Protein AF-A0A3M4ULW2-F1 (afdb_monomer_lite)

Secondary structure (DSSP, 8-state):
--------TTTTSTT-S--------PPP-------S------------SS---HHHHHHHHHHHHHHHH--B-HHHHHHHHHHHT-TTS-TTTSSS-HHHHHHHHHHHHHH-SSSHHHHHHHHHIIIIIB-TTS-B--GGGS-HHHHHHHHHHHHHHTB--HHHHHHHHHHHHHHTT----EEEEEETTTTEEEEEEPP-SSSTT-EEEETTTT-EEEE--HHHHHHTT--GGGEEE-HHHHHHHHHHGGGG---

Foldseek 3Di:
DDDDDDDDDDPPPPVPDDPPDDDDDDDDDDDDDDPDDDDDDPPPPPDDPDPCDPLLVVQLVLLVVLLVLAQEELVLQVLLVVCVVCVVDALLQRLAHPVSSVSNNVVQCVVDVPPSNVVSVVLCCVQAQQFPVRGGDHCLRDALVRVVRSLVSCSVVSHDDQSSSQLSSQLCCCQVVVQNQKFWKQFQVQNHIWMWRPADPSQNQIWTAGSSRSPGIDRPDPSVCVSSVPDPVGIDTSVRSSVNSVPPSNVVDDD

Organism: NCBI:txid34065

pLDDT: mean 81.02, std 24.62, range [24.78, 98.31]

Radius of gyration: 19.99 Å; chains: 1; bounding box: 77×42×50 Å

Structure (mmCIF, N/CA/C/O backbone):
data_AF-A0A3M4ULW2-F1
#
_entry.id   AF-A0A3M4ULW2-F1
#
loop_
_atom_site.group_PDB
_atom_site.id
_atom_site.type_symbol
_atom_site.label_atom_id
_atom_site.label_alt_id
_atom_site.label_comp_id
_atom_site.label_asym_id
_atom_site.label_entity_id
_atom_site.label_seq_id
_atom_site.pdbx_PDB_ins_code
_atom_site.Cartn_x
_atom_site.Cartn_y
_atom_site.Cartn_z
_atom_site.occupancy
_atom_site.B_iso_or_equiv
_atom_site.auth_seq_id
_atom_site.auth_comp_id
_atom_site.auth_asym_id
_atom_site.auth_atom_id
_atom_site.pdbx_PDB_model_num
ATOM 1 N N . MET A 1 1 ? 53.383 10.916 21.153 1.00 32.88 1 MET A N 1
ATOM 2 C CA . MET A 1 1 ? 52.333 11.642 20.402 1.00 32.88 1 MET A CA 1
ATOM 3 C C . MET A 1 1 ? 51.585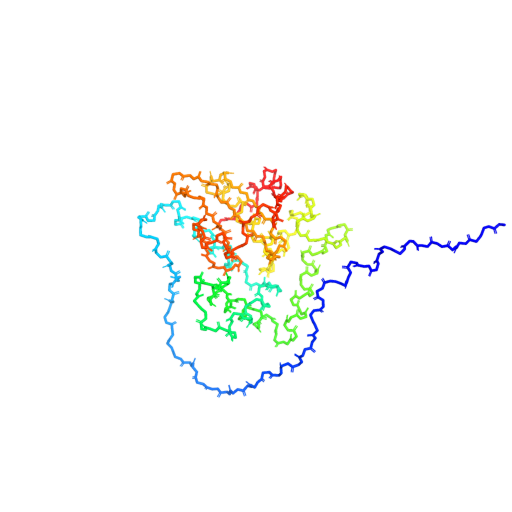 10.625 19.548 1.00 32.88 1 MET A C 1
ATOM 5 O O . MET A 1 1 ? 52.213 9.686 19.082 1.00 32.88 1 MET A O 1
ATOM 9 N N . CYS A 1 2 ? 50.257 10.723 19.514 1.00 27.41 2 CYS A N 1
ATOM 10 C CA . CYS A 1 2 ? 49.314 9.603 19.419 1.00 27.41 2 CYS A CA 1
ATOM 11 C C . CYS A 1 2 ? 49.282 8.797 18.106 1.00 27.41 2 CYS A C 1
ATOM 13 O O . CYS A 1 2 ? 49.289 9.353 17.013 1.00 27.41 2 CYS A O 1
ATOM 15 N N . ASN A 1 3 ? 49.126 7.478 18.288 1.00 24.78 3 ASN A N 1
ATOM 16 C CA . ASN A 1 3 ? 48.647 6.475 17.332 1.00 24.78 3 ASN A CA 1
ATOM 17 C C . ASN A 1 3 ? 47.124 6.600 17.130 1.00 24.78 3 ASN A C 1
ATOM 19 O O . ASN A 1 3 ? 46.396 6.732 18.112 1.00 24.78 3 ASN A O 1
ATOM 23 N N . CYS A 1 4 ? 46.638 6.437 15.895 1.00 28.92 4 CYS A N 1
ATOM 24 C CA . CYS A 1 4 ? 45.210 6.280 15.588 1.00 28.92 4 CYS A CA 1
ATOM 25 C C . CYS A 1 4 ? 44.935 4.890 15.000 1.00 28.92 4 CYS A C 1
ATOM 27 O O . CYS A 1 4 ? 44.883 4.694 13.789 1.00 28.92 4 CYS A O 1
ATOM 29 N N . SER A 1 5 ? 44.739 3.928 15.896 1.00 29.03 5 SER A N 1
ATOM 30 C CA . SER A 1 5 ? 44.187 2.599 15.636 1.00 29.03 5 SER A CA 1
ATOM 31 C C . SER A 1 5 ? 42.868 2.468 16.403 1.00 29.03 5 SER A C 1
ATOM 33 O O . SER A 1 5 ? 42.888 2.484 17.631 1.00 29.03 5 SER A O 1
ATOM 35 N N . GLY A 1 6 ? 41.737 2.330 15.699 1.00 26.95 6 GLY A N 1
ATOM 36 C CA . GLY A 1 6 ? 40.451 1.970 16.315 1.00 26.95 6 GLY A CA 1
ATOM 37 C C . GLY A 1 6 ? 39.221 2.650 15.706 1.00 26.95 6 GLY A C 1
ATOM 38 O O . GLY A 1 6 ? 38.691 3.591 16.283 1.00 26.95 6 GLY A O 1
ATOM 39 N N . MET A 1 7 ? 38.718 2.143 14.575 1.00 29.23 7 MET A N 1
ATOM 40 C CA . MET A 1 7 ? 37.321 2.365 14.167 1.00 29.23 7 MET A CA 1
ATOM 41 C C . MET A 1 7 ? 36.487 1.130 14.547 1.00 29.23 7 MET A C 1
ATOM 43 O O . MET A 1 7 ? 36.910 0.009 14.246 1.00 29.23 7 MET A O 1
ATOM 47 N N . PRO A 1 8 ? 35.317 1.288 15.192 1.00 28.06 8 PRO A N 1
ATOM 48 C CA . PRO A 1 8 ? 34.537 0.160 15.675 1.00 28.06 8 PRO A CA 1
ATOM 49 C C . PRO A 1 8 ? 33.850 -0.604 14.536 1.00 28.06 8 PRO A C 1
ATOM 51 O O . PRO A 1 8 ? 33.153 -0.064 13.674 1.00 28.06 8 PRO A O 1
ATOM 54 N N . ILE A 1 9 ? 34.041 -1.918 14.595 1.00 33.31 9 ILE A N 1
ATOM 55 C CA . ILE A 1 9 ? 33.463 -2.963 13.755 1.00 33.31 9 ILE A CA 1
ATOM 56 C C . ILE A 1 9 ? 31.963 -3.077 14.083 1.00 33.31 9 ILE A C 1
ATOM 58 O O . ILE A 1 9 ? 31.540 -3.983 14.786 1.00 33.31 9 ILE A O 1
ATOM 62 N N . CYS A 1 10 ? 31.141 -2.142 13.605 1.00 29.70 10 CYS A N 1
ATOM 63 C CA . CYS A 1 10 ? 29.674 -2.282 13.644 1.00 29.70 10 CYS A CA 1
ATOM 64 C C . CYS A 1 10 ? 28.959 -1.790 12.374 1.00 29.70 10 CYS A C 1
ATOM 66 O O . CYS A 1 10 ? 27.796 -2.111 12.163 1.00 29.70 10 CYS A O 1
ATOM 68 N N . ALA A 1 11 ? 29.659 -1.121 11.452 1.00 29.95 11 ALA A N 1
ATOM 69 C CA . ALA A 1 11 ? 29.071 -0.613 10.206 1.00 29.95 11 ALA A CA 1
ATOM 70 C C . ALA A 1 11 ? 29.105 -1.603 9.017 1.00 29.95 11 ALA A C 1
ATOM 72 O O . ALA A 1 11 ? 28.637 -1.276 7.932 1.00 29.95 11 ALA A O 1
ATOM 73 N N . LYS A 1 12 ? 29.637 -2.824 9.192 1.00 27.81 12 LYS A N 1
ATOM 74 C CA . LYS A 1 12 ? 29.725 -3.845 8.122 1.00 27.81 12 LYS A CA 1
ATOM 75 C C . LYS A 1 12 ? 28.711 -4.993 8.229 1.00 27.81 12 LYS A C 1
ATOM 77 O O . LYS A 1 12 ? 28.666 -5.829 7.335 1.00 27.81 12 LYS A O 1
ATOM 82 N N . LYS A 1 13 ? 27.878 -5.047 9.279 1.00 26.94 13 LYS A N 1
ATOM 83 C CA . LYS A 1 13 ? 26.940 -6.170 9.511 1.00 26.94 13 LYS A CA 1
ATOM 84 C C . LYS A 1 13 ? 25.486 -5.924 9.087 1.00 26.94 13 LYS A C 1
ATOM 86 O O . LYS A 1 13 ? 24.716 -6.875 9.068 1.00 26.94 13 LYS A O 1
ATOM 91 N N . ALA A 1 14 ? 25.114 -4.710 8.676 1.00 29.75 14 ALA A N 1
ATOM 92 C CA . ALA A 1 14 ? 23.746 -4.409 8.230 1.00 29.75 14 ALA A CA 1
ATOM 93 C C . ALA A 1 14 ? 23.479 -4.695 6.733 1.00 29.75 14 ALA A C 1
ATOM 95 O O . ALA A 1 14 ? 22.339 -4.616 6.296 1.00 29.75 14 ALA A O 1
ATOM 96 N N . MET A 1 15 ? 24.496 -5.072 5.946 1.00 31.39 15 MET A N 1
ATOM 97 C CA . MET A 1 15 ? 24.348 -5.395 4.512 1.00 31.39 15 MET A CA 1
ATOM 98 C C . MET A 1 15 ? 24.414 -6.899 4.191 1.00 31.39 15 MET A C 1
ATOM 100 O O . MET A 1 15 ? 24.548 -7.281 3.033 1.00 31.39 15 MET A O 1
ATOM 104 N N . ALA A 1 16 ? 24.316 -7.770 5.199 1.00 28.94 16 ALA A N 1
ATOM 105 C CA . ALA A 1 16 ? 24.437 -9.220 5.030 1.00 28.94 16 ALA A CA 1
ATOM 106 C C . ALA A 1 16 ? 23.309 -9.989 5.737 1.00 28.94 16 ALA A C 1
ATOM 108 O O . ALA A 1 16 ? 23.557 -10.915 6.503 1.00 28.94 16 ALA A O 1
ATOM 109 N N . SER A 1 17 ? 22.056 -9.613 5.483 1.00 32.91 17 SER A N 1
ATOM 110 C CA . SER A 1 17 ? 20.920 -10.497 5.755 1.00 32.91 17 SER A CA 1
ATOM 111 C C . SER A 1 17 ? 19.847 -10.297 4.690 1.00 32.91 17 SER A C 1
ATOM 113 O O . SER A 1 17 ? 19.094 -9.328 4.730 1.00 32.91 17 SER A O 1
ATOM 115 N N . SER A 1 18 ? 19.854 -11.225 3.724 1.00 32.72 18 SER A N 1
ATOM 116 C CA . SER A 1 18 ? 18.913 -11.467 2.608 1.00 32.72 18 SER A CA 1
ATOM 117 C C . SER A 1 18 ? 19.525 -11.469 1.197 1.00 32.72 18 SER A C 1
ATOM 119 O O . SER A 1 18 ? 18.820 -11.340 0.202 1.00 32.72 18 SER A O 1
ATOM 121 N N . THR A 1 19 ? 20.820 -11.756 1.058 1.00 29.23 19 THR A N 1
ATOM 122 C CA . THR A 1 19 ? 21.342 -12.361 -0.177 1.00 29.23 19 THR A CA 1
ATOM 123 C C . THR A 1 19 ? 20.901 -13.826 -0.239 1.00 29.23 19 THR A C 1
ATOM 125 O O . THR A 1 19 ? 21.609 -14.733 0.192 1.00 29.23 19 THR A O 1
ATOM 128 N N . PHE A 1 20 ? 19.695 -14.070 -0.761 1.00 32.19 20 PHE A N 1
ATOM 129 C CA . PHE A 1 20 ? 19.320 -15.399 -1.244 1.00 32.19 20 PHE A CA 1
ATOM 130 C C . PHE A 1 20 ? 20.303 -15.796 -2.354 1.00 32.19 20 PHE A C 1
ATOM 132 O O . PHE A 1 20 ? 20.496 -15.060 -3.322 1.00 32.19 20 PHE A O 1
ATOM 139 N N . ALA A 1 21 ? 20.965 -16.938 -2.171 1.00 28.30 21 ALA A N 1
ATOM 140 C CA . ALA A 1 21 ? 21.951 -17.464 -3.100 1.00 28.30 21 ALA A CA 1
ATOM 141 C C . ALA A 1 21 ? 21.334 -17.693 -4.491 1.00 28.30 21 ALA A C 1
ATOM 143 O O . ALA A 1 21 ? 20.266 -18.287 -4.644 1.00 28.30 21 ALA A O 1
ATOM 144 N N . TRP A 1 22 ? 22.036 -17.191 -5.501 1.00 29.02 22 TRP A N 1
ATOM 145 C CA . TRP A 1 22 ? 21.648 -17.185 -6.901 1.00 29.02 22 TRP A CA 1
ATOM 146 C C . TRP A 1 22 ? 21.811 -18.569 -7.531 1.00 29.02 22 TRP A C 1
ATOM 148 O O . TRP A 1 22 ? 22.932 -19.003 -7.775 1.00 29.02 22 TRP A O 1
ATOM 158 N N . ASN A 1 23 ? 20.703 -19.213 -7.898 1.00 28.12 23 ASN A N 1
ATOM 159 C CA . ASN A 1 23 ? 20.711 -20.239 -8.937 1.00 28.12 23 ASN A CA 1
ATOM 160 C C . ASN A 1 23 ? 20.093 -19.649 -10.208 1.00 28.12 23 ASN A C 1
ATOM 162 O O . ASN A 1 23 ? 18.930 -19.247 -10.223 1.00 28.12 23 ASN A O 1
ATOM 166 N N . ARG A 1 24 ? 20.899 -19.569 -11.276 1.00 31.91 24 ARG A N 1
ATOM 167 C CA . ARG A 1 24 ? 20.477 -19.186 -12.632 1.00 31.91 24 ARG A CA 1
ATOM 168 C C . ARG A 1 24 ? 19.353 -20.111 -13.099 1.00 31.91 24 ARG A C 1
ATOM 170 O O . ARG A 1 24 ? 19.620 -21.192 -13.614 1.00 31.91 24 ARG A O 1
ATOM 177 N N . ILE A 1 25 ? 18.111 -19.660 -13.001 1.00 32.03 25 ILE A N 1
ATOM 178 C CA . ILE A 1 25 ? 17.007 -20.238 -13.765 1.00 32.03 25 ILE A CA 1
ATOM 179 C C . ILE A 1 25 ? 16.848 -19.361 -15.006 1.00 32.03 25 ILE A C 1
ATOM 181 O O . ILE A 1 25 ? 16.345 -18.244 -14.929 1.00 32.03 25 ILE A O 1
ATOM 185 N N . ARG A 1 26 ? 17.339 -19.843 -16.154 1.00 28.36 26 ARG A N 1
ATOM 186 C CA . ARG A 1 26 ? 16.995 -19.255 -17.457 1.00 28.36 26 ARG A CA 1
ATOM 187 C C . ARG A 1 26 ? 15.544 -19.639 -17.773 1.00 28.36 26 ARG A C 1
ATOM 189 O O . ARG A 1 26 ? 15.266 -20.838 -17.813 1.00 28.36 26 ARG A O 1
ATOM 196 N N . PRO A 1 27 ? 14.627 -18.696 -18.038 1.00 34.09 27 PRO A N 1
ATOM 197 C CA . PRO A 1 27 ? 13.317 -19.048 -18.565 1.00 34.09 27 PRO A CA 1
ATOM 198 C C . PRO A 1 27 ? 13.474 -19.579 -19.995 1.00 34.09 27 PRO A C 1
ATOM 200 O O . PRO A 1 27 ? 14.086 -18.922 -20.840 1.00 34.09 27 PRO A O 1
ATOM 203 N N . ARG A 1 28 ? 12.921 -20.763 -20.281 1.00 29.00 28 ARG A N 1
ATOM 204 C CA . ARG A 1 28 ? 12.646 -21.183 -21.662 1.00 29.00 28 ARG A CA 1
ATOM 205 C C . ARG A 1 28 ? 11.523 -20.297 -22.194 1.00 29.00 28 ARG A C 1
ATOM 207 O O . ARG A 1 28 ? 10.416 -20.330 -21.668 1.00 29.00 28 ARG A O 1
ATOM 214 N N . VAL A 1 29 ? 11.820 -19.509 -23.220 1.00 33.12 29 VAL A N 1
ATOM 215 C CA . VAL A 1 29 ? 10.819 -18.758 -23.979 1.00 33.12 29 VAL A CA 1
ATOM 216 C C . VAL A 1 29 ? 10.265 -19.695 -25.048 1.00 33.12 29 VAL A C 1
ATOM 218 O O . VAL A 1 29 ? 11.010 -20.111 -25.932 1.00 33.12 29 VAL A O 1
ATOM 221 N N . HIS A 1 30 ? 8.978 -20.031 -24.970 1.00 28.89 30 HIS A N 1
ATOM 222 C CA . HIS A 1 30 ? 8.232 -20.522 -26.128 1.00 28.89 30 HIS A CA 1
ATOM 223 C C . HIS A 1 30 ? 7.368 -19.377 -26.669 1.00 28.89 30 HIS A C 1
ATOM 225 O O . HIS A 1 30 ? 6.669 -18.737 -25.880 1.00 28.89 30 HIS A O 1
ATOM 231 N N . PRO A 1 31 ? 7.429 -19.076 -27.977 1.00 34.12 31 PRO A N 1
ATOM 232 C CA . PRO A 1 31 ? 6.625 -18.024 -28.567 1.00 34.12 31 PRO A CA 1
ATOM 233 C C . PRO A 1 31 ? 5.249 -18.546 -28.999 1.00 34.12 31 PRO A C 1
ATOM 235 O O . PRO A 1 31 ? 5.110 -19.687 -29.434 1.00 34.12 31 PRO A O 1
ATOM 238 N N . SER A 1 32 ? 4.295 -17.614 -28.997 1.00 30.72 32 SER A N 1
ATOM 239 C CA . SER A 1 32 ? 3.034 -17.565 -29.754 1.00 30.72 32 SER A CA 1
ATOM 240 C C . SER A 1 32 ? 1.760 -18.219 -29.187 1.00 30.72 32 SER A C 1
ATOM 242 O O . SER A 1 32 ? 1.733 -19.362 -28.746 1.00 30.72 32 SER A O 1
ATOM 244 N N . SER A 1 33 ? 0.680 -17.433 -29.327 1.00 32.91 33 SER A N 1
ATOM 245 C CA . SER A 1 33 ? -0.756 -17.748 -29.232 1.00 32.91 33 SER A CA 1
ATOM 246 C C . SER A 1 33 ? -1.440 -17.748 -27.858 1.00 32.91 33 SER A C 1
ATOM 248 O O . SER A 1 33 ? -1.912 -18.774 -27.402 1.00 32.91 33 SER A O 1
ATOM 250 N N . VAL A 1 34 ? -1.632 -16.566 -27.256 1.00 35.47 34 VAL A N 1
ATOM 251 C CA . VAL A 1 34 ? -2.904 -16.262 -26.557 1.00 35.47 34 VAL A CA 1
ATOM 252 C C . VAL A 1 34 ? -3.222 -14.768 -26.723 1.00 35.47 34 VAL A C 1
ATOM 254 O O . VAL A 1 34 ? -3.185 -13.979 -25.783 1.00 35.47 34 VAL A O 1
ATOM 257 N N . LEU A 1 35 ? -3.473 -14.353 -27.964 1.00 35.72 35 LEU A N 1
ATOM 258 C CA . LEU A 1 35 ? -4.205 -13.123 -28.261 1.00 35.72 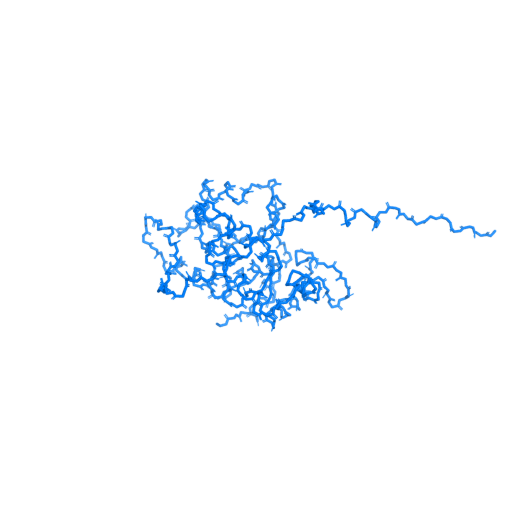35 LEU A CA 1
ATOM 259 C C . LEU A 1 35 ? -5.634 -13.554 -28.570 1.00 35.72 35 LEU A C 1
ATOM 261 O O . LEU A 1 35 ? -5.979 -13.693 -29.730 1.00 35.72 35 LEU A O 1
ATOM 265 N N . GLU A 1 36 ? -6.424 -13.846 -27.538 1.00 33.31 36 GLU A N 1
ATOM 266 C CA . GLU A 1 36 ? -7.882 -13.736 -27.609 1.00 33.31 36 GLU A CA 1
ATOM 267 C C . GLU A 1 36 ? -8.523 -13.980 -26.240 1.00 33.31 36 GLU A C 1
ATOM 269 O O . GLU A 1 36 ? -8.318 -15.000 -25.590 1.00 33.31 36 GLU A O 1
ATOM 274 N N . THR A 1 37 ? -9.380 -13.031 -25.866 1.00 35.59 37 THR A N 1
ATOM 275 C CA . THR A 1 37 ? -10.511 -13.228 -24.953 1.00 35.59 37 THR A CA 1
ATOM 276 C C . THR A 1 37 ? -10.206 -13.338 -23.459 1.00 35.59 37 THR A C 1
ATOM 278 O O . THR A 1 37 ? -10.384 -14.391 -22.871 1.00 35.59 37 THR A O 1
ATOM 281 N N . TYR A 1 38 ? -9.947 -12.210 -22.788 1.00 33.81 38 TYR A N 1
ATOM 282 C CA . TYR A 1 38 ? -10.432 -12.048 -21.409 1.00 33.81 38 TYR A CA 1
ATOM 283 C C . TYR A 1 38 ? -11.052 -10.664 -21.209 1.00 33.81 38 TYR A C 1
ATOM 285 O O . TYR A 1 38 ? -10.385 -9.650 -21.009 1.00 33.81 38 TYR A O 1
ATOM 293 N N . ARG A 1 39 ? -12.389 -10.652 -21.285 1.00 34.09 39 ARG A N 1
ATOM 294 C CA . ARG A 1 39 ? -13.258 -9.598 -20.756 1.00 34.09 39 ARG A CA 1
ATOM 295 C C . ARG A 1 39 ? -12.820 -9.244 -19.333 1.00 34.09 39 ARG A C 1
ATOM 297 O O . ARG A 1 39 ? -12.472 -10.142 -18.569 1.00 34.09 39 ARG A O 1
ATOM 304 N N . ARG A 1 40 ? -12.912 -7.946 -19.002 1.00 34.56 40 ARG A N 1
ATOM 305 C CA . ARG A 1 40 ? -12.886 -7.358 -17.648 1.00 34.56 40 ARG A CA 1
ATOM 306 C C . ARG A 1 40 ? -13.274 -8.390 -16.585 1.00 34.56 40 ARG A C 1
ATOM 308 O O . ARG A 1 40 ? -14.455 -8.602 -16.323 1.00 34.56 40 ARG A O 1
ATOM 315 N N . SER A 1 41 ? -12.278 -9.057 -16.015 1.00 33.78 41 SER A N 1
ATOM 316 C CA . SER A 1 41 ? -12.499 -9.977 -14.910 1.00 33.78 41 SER A CA 1
ATOM 317 C C . SER A 1 41 ? -12.611 -9.109 -13.672 1.00 33.78 41 SER A C 1
ATOM 319 O O . SER A 1 41 ? -11.623 -8.543 -13.199 1.00 33.78 41 SER A O 1
ATOM 321 N N . ALA A 1 42 ? -13.854 -8.923 -13.232 1.00 40.12 42 ALA A N 1
ATOM 322 C CA . ALA A 1 42 ? -14.158 -8.371 -11.930 1.00 40.12 42 ALA A CA 1
ATOM 323 C C . ALA A 1 42 ? -13.331 -9.118 -10.876 1.00 40.12 42 ALA A C 1
ATOM 325 O O . ALA A 1 42 ? -13.087 -10.320 -11.000 1.00 40.12 42 ALA A O 1
ATOM 326 N N . ILE A 1 43 ? -12.881 -8.362 -9.878 1.00 44.50 43 ILE A N 1
ATOM 327 C CA . ILE A 1 43 ? -12.239 -8.820 -8.647 1.00 44.50 43 ILE A CA 1
ATOM 328 C C . ILE A 1 43 ? -12.790 -10.197 -8.261 1.00 44.50 43 ILE A C 1
ATOM 330 O O . ILE A 1 43 ? -14.010 -10.381 -8.228 1.00 44.50 43 ILE A O 1
ATOM 334 N N . SER A 1 44 ? -11.907 -11.146 -7.936 1.00 39.88 44 SER A N 1
ATOM 335 C CA . SER A 1 44 ? -12.295 -12.340 -7.184 1.00 39.88 44 SER A CA 1
ATOM 336 C C . SER A 1 44 ? -12.803 -11.877 -5.820 1.00 39.88 44 SER A C 1
ATOM 338 O O . SER A 1 44 ? -12.059 -11.830 -4.842 1.00 39.88 44 SER A O 1
ATOM 340 N N . MET A 1 45 ? -14.069 -11.463 -5.771 1.00 42.31 45 MET A N 1
ATOM 341 C CA . MET A 1 45 ? -14.781 -11.166 -4.547 1.00 42.31 45 MET A CA 1
ATOM 342 C C . MET A 1 45 ? -14.886 -12.490 -3.804 1.00 42.31 45 MET A C 1
ATOM 344 O O . MET A 1 45 ? -15.723 -13.329 -4.140 1.00 42.31 45 MET A O 1
ATOM 348 N N . ASN A 1 46 ? -14.043 -12.686 -2.792 1.00 41.88 46 ASN A N 1
ATOM 349 C CA . ASN A 1 46 ? -14.375 -13.617 -1.724 1.00 41.88 46 ASN A CA 1
ATOM 350 C C . ASN A 1 46 ? -15.632 -13.054 -1.058 1.00 41.88 46 ASN A C 1
ATOM 352 O O . ASN A 1 46 ? -15.566 -12.207 -0.171 1.00 41.88 46 ASN A O 1
ATOM 356 N N . ARG A 1 47 ? -16.789 -13.443 -1.600 1.00 40.03 47 ARG A N 1
ATOM 357 C CA . ARG A 1 47 ? -18.110 -13.006 -1.171 1.00 40.03 47 ARG A CA 1
ATOM 358 C C . ARG A 1 47 ? -18.324 -13.577 0.226 1.00 40.03 47 ARG A C 1
ATOM 360 O O . ARG A 1 47 ? -18.672 -14.744 0.379 1.00 40.03 47 ARG A O 1
ATOM 367 N N . VAL A 1 48 ? -18.078 -12.758 1.242 1.00 47.44 48 VAL A N 1
ATOM 368 C CA . VAL A 1 48 ? -18.593 -13.018 2.584 1.00 47.44 48 VAL A CA 1
ATOM 369 C C . VAL A 1 48 ? -20.113 -12.932 2.464 1.00 47.44 48 VAL A C 1
ATOM 371 O O . VAL A 1 48 ? -20.656 -11.954 1.951 1.00 47.44 48 VAL A O 1
ATOM 374 N N . SER A 1 49 ? -20.804 -14.005 2.831 1.00 38.56 49 SER A N 1
ATOM 375 C CA . SER A 1 49 ? -22.262 -14.076 2.844 1.00 38.56 49 SER A CA 1
ATOM 376 C C . SER A 1 49 ? -22.809 -13.138 3.924 1.00 38.56 49 SER A C 1
ATOM 378 O O . SER A 1 49 ? -22.961 -13.525 5.078 1.00 38.56 49 SER A O 1
ATOM 380 N N . GLY A 1 50 ? -23.056 -11.891 3.537 1.00 42.94 50 GLY A N 1
ATOM 381 C CA . GLY A 1 50 ? -23.637 -10.828 4.350 1.00 42.94 50 GLY A CA 1
ATOM 382 C C . GLY A 1 50 ? -23.561 -9.525 3.558 1.00 42.94 50 GLY A C 1
ATOM 383 O O . GLY A 1 50 ? -22.514 -9.222 2.999 1.00 42.94 50 GLY A O 1
ATOM 384 N N . SER A 1 51 ? -24.683 -8.813 3.428 1.00 42.69 51 SER A N 1
ATOM 385 C CA . SER A 1 51 ? -24.826 -7.534 2.710 1.00 42.69 51 SER A CA 1
ATOM 386 C C . SER A 1 51 ? -23.561 -6.663 2.792 1.00 42.69 51 SER A C 1
ATOM 388 O O . SER A 1 51 ? -23.230 -6.189 3.877 1.00 42.69 51 SER A O 1
ATOM 390 N N . SER A 1 52 ? -22.856 -6.434 1.674 1.00 60.66 52 SER A N 1
ATOM 391 C CA . SER A 1 52 ? -21.677 -5.558 1.668 1.00 60.66 52 SER A CA 1
ATOM 392 C C . SER A 1 52 ? -22.114 -4.145 2.051 1.00 60.66 52 SER A C 1
ATOM 394 O O . SER A 1 52 ? -22.847 -3.503 1.296 1.00 60.66 52 SER A O 1
ATOM 396 N N . SER A 1 53 ? -21.711 -3.674 3.231 1.00 79.81 53 SER A N 1
ATOM 397 C CA . SER A 1 53 ? -22.048 -2.328 3.691 1.00 79.81 53 SER A CA 1
ATOM 398 C C . SER A 1 53 ? -21.457 -1.271 2.751 1.00 79.81 53 SER A C 1
ATOM 400 O O . SER A 1 53 ? -20.459 -1.513 2.064 1.00 79.81 53 SER A O 1
ATOM 402 N N . ALA A 1 54 ? -22.054 -0.076 2.729 1.00 87.94 54 ALA A N 1
ATOM 403 C CA . ALA A 1 54 ? -21.515 1.058 1.976 1.00 87.94 54 ALA A CA 1
ATOM 404 C C . ALA A 1 54 ? -20.047 1.338 2.357 1.00 87.94 54 ALA A C 1
ATOM 406 O O . ALA A 1 54 ? -19.219 1.591 1.483 1.00 87.94 54 ALA A O 1
ATOM 407 N N . THR A 1 55 ? -19.712 1.184 3.641 1.00 90.50 55 THR A N 1
ATOM 408 C CA . THR A 1 55 ? -18.353 1.286 4.187 1.00 90.50 55 THR A CA 1
ATOM 409 C C . THR A 1 55 ? -17.408 0.254 3.569 1.00 90.50 55 THR A C 1
ATOM 411 O O . THR A 1 55 ? -16.344 0.619 3.071 1.00 90.50 55 THR A O 1
ATOM 414 N N . TRP A 1 56 ? -17.799 -1.025 3.509 1.00 92.06 56 TRP A N 1
ATOM 415 C CA . TRP A 1 56 ? -16.986 -2.078 2.884 1.00 92.06 56 TRP A CA 1
ATOM 416 C C . TRP A 1 56 ? -16.669 -1.759 1.418 1.00 92.06 56 TRP A C 1
ATOM 418 O O . TRP A 1 56 ? -15.524 -1.895 0.972 1.00 92.06 56 TRP A O 1
ATOM 428 N N . GLN A 1 57 ? -17.675 -1.313 0.661 1.00 93.31 57 GLN A N 1
ATOM 429 C CA . GLN A 1 57 ? -17.495 -0.944 -0.741 1.00 93.31 57 GLN A CA 1
ATOM 430 C C . GLN A 1 57 ? -16.590 0.285 -0.888 1.00 93.31 57 GLN A C 1
ATOM 432 O O . GLN A 1 57 ? -15.700 0.284 -1.737 1.00 93.31 57 GLN A O 1
ATOM 437 N N . ALA A 1 58 ? -16.774 1.308 -0.051 1.00 94.81 58 ALA A N 1
ATOM 438 C CA . ALA A 1 58 ? -15.962 2.521 -0.077 1.00 94.81 58 ALA A CA 1
ATOM 439 C C . ALA A 1 58 ? -14.478 2.227 0.189 1.00 94.81 58 ALA A C 1
ATOM 441 O O . ALA A 1 58 ? -13.615 2.724 -0.534 1.00 94.81 58 ALA A O 1
ATOM 442 N N . VAL A 1 59 ? -14.175 1.364 1.166 1.00 95.75 59 VAL A N 1
ATOM 443 C CA . VAL A 1 59 ? -12.789 0.977 1.463 1.00 95.75 59 VAL A CA 1
ATOM 444 C C . VAL A 1 59 ? -12.188 0.133 0.332 1.00 95.75 59 VAL A C 1
ATOM 446 O O . VAL A 1 59 ? -11.033 0.344 -0.030 1.00 95.75 59 VAL A O 1
ATOM 449 N N . ASN A 1 60 ? -12.946 -0.777 -0.292 1.00 95.00 60 ASN A N 1
ATOM 450 C CA . ASN A 1 60 ? -12.436 -1.514 -1.457 1.00 95.00 60 ASN A CA 1
ATOM 451 C C . ASN A 1 60 ? -12.165 -0.593 -2.651 1.00 95.00 60 ASN A C 1
ATOM 453 O O . ASN A 1 60 ? -11.108 -0.707 -3.266 1.00 95.00 60 ASN A O 1
ATOM 457 N N . ASN A 1 61 ? -13.060 0.357 -2.936 1.00 95.50 61 ASN A N 1
ATOM 458 C CA . ASN A 1 61 ? -12.841 1.355 -3.984 1.00 95.50 61 ASN A CA 1
ATOM 459 C C . ASN A 1 61 ? -11.574 2.180 -3.705 1.00 95.50 61 ASN A C 1
ATOM 461 O O . ASN A 1 61 ? -10.793 2.440 -4.617 1.00 95.50 61 ASN A O 1
ATOM 465 N N . LEU A 1 62 ? -11.343 2.558 -2.443 1.00 96.00 62 LEU A N 1
ATOM 466 C CA . LEU A 1 62 ? -10.115 3.232 -2.027 1.00 96.00 62 LEU A CA 1
ATOM 467 C C . LEU A 1 62 ? -8.874 2.365 -2.288 1.00 96.00 62 LEU A C 1
ATOM 469 O O . LEU A 1 62 ? -7.886 2.855 -2.836 1.00 96.00 62 LEU A O 1
ATOM 473 N N . VAL A 1 63 ? -8.918 1.082 -1.921 1.00 95.81 63 VAL A N 1
ATOM 474 C CA . VAL A 1 63 ? -7.816 0.151 -2.195 1.00 95.81 63 VAL A CA 1
ATOM 475 C C . VAL A 1 63 ? -7.501 0.111 -3.687 1.00 95.81 63 VAL A C 1
ATOM 477 O O . VAL A 1 63 ? -6.334 0.237 -4.055 1.00 95.81 63 VAL A O 1
ATOM 480 N N . GLU A 1 64 ? -8.517 0.000 -4.542 1.00 95.00 64 GLU A N 1
ATOM 481 C CA . GLU A 1 64 ? -8.316 -0.003 -5.991 1.00 95.00 64 GLU A CA 1
ATOM 482 C C . GLU A 1 64 ? -7.703 1.304 -6.498 1.00 95.00 64 GLU A C 1
ATOM 484 O O . GLU A 1 64 ? -6.722 1.252 -7.236 1.00 95.00 64 GLU A O 1
ATOM 489 N N . GLN A 1 65 ? -8.183 2.462 -6.032 1.00 95.00 65 GLN A N 1
ATOM 490 C CA . GLN A 1 65 ? -7.617 3.768 -6.397 1.00 95.00 65 GLN A CA 1
ATOM 491 C C . GLN A 1 65 ? -6.123 3.868 -6.051 1.00 95.00 65 GLN A C 1
ATOM 493 O O . GLN A 1 65 ? -5.317 4.310 -6.874 1.00 95.00 65 GLN A O 1
ATOM 498 N N . VAL A 1 66 ? -5.724 3.430 -4.852 1.00 95.50 66 VAL A N 1
ATOM 499 C CA . VAL A 1 66 ? -4.309 3.422 -4.440 1.00 95.50 66 VAL A CA 1
ATOM 500 C C . VAL A 1 66 ? -3.501 2.426 -5.281 1.00 95.50 66 VAL A C 1
ATOM 502 O O . VAL A 1 66 ? -2.396 2.747 -5.733 1.00 95.50 66 VAL A O 1
ATOM 505 N N . SER A 1 67 ? -4.051 1.236 -5.545 1.00 94.44 67 SER A N 1
ATOM 506 C CA . SER A 1 67 ? -3.411 0.228 -6.395 1.00 94.44 67 SER A CA 1
ATOM 507 C C . SER A 1 67 ? -3.207 0.717 -7.835 1.00 94.44 67 SER A C 1
ATOM 509 O O . SER A 1 67 ? -2.170 0.425 -8.428 1.00 94.44 67 SER A O 1
ATOM 511 N N . GLU A 1 68 ? -4.158 1.450 -8.409 1.00 94.12 68 GLU A N 1
ATOM 512 C CA . GLU A 1 68 ? -4.083 1.979 -9.778 1.00 94.12 68 GLU A CA 1
ATOM 513 C C . GLU A 1 68 ? -3.093 3.134 -9.912 1.00 94.12 68 GLU A C 1
ATOM 515 O O . GLU A 1 68 ? -2.376 3.215 -10.909 1.00 94.12 68 GLU A O 1
ATOM 520 N N . ARG A 1 69 ? -2.991 3.988 -8.888 1.00 93.19 69 ARG A N 1
ATOM 521 C CA . ARG A 1 69 ? -2.012 5.084 -8.852 1.00 93.19 69 ARG A CA 1
ATOM 522 C C . ARG A 1 69 ? -0.582 4.587 -8.699 1.00 93.19 69 ARG A C 1
ATOM 524 O O . ARG A 1 69 ? 0.338 5.226 -9.201 1.00 93.19 69 ARG A O 1
ATOM 531 N N . THR A 1 70 ? -0.390 3.444 -8.036 1.00 93.12 70 THR A N 1
ATOM 532 C CA . THR A 1 70 ? 0.935 2.841 -7.903 1.00 93.12 70 THR A CA 1
ATOM 533 C C . THR A 1 70 ? 1.030 1.461 -8.533 1.00 93.12 70 THR A C 1
ATOM 535 O O . THR A 1 70 ? 0.656 0.447 -7.931 1.00 93.12 70 THR A O 1
ATOM 538 N N . THR A 1 71 ? 1.661 1.415 -9.704 1.00 95.56 71 THR A N 1
ATOM 539 C CA . THR A 1 71 ? 1.856 0.174 -10.464 1.00 95.56 71 THR A CA 1
ATOM 540 C C . THR A 1 71 ? 3.313 -0.267 -10.576 1.00 95.56 71 THR A C 1
ATOM 542 O O . THR A 1 71 ? 3.573 -1.361 -11.071 1.00 95.56 71 THR A O 1
ATOM 545 N N . LEU A 1 72 ? 4.267 0.525 -10.076 1.00 96.69 72 LEU A N 1
ATOM 546 C CA . LEU A 1 72 ? 5.675 0.143 -9.985 1.00 96.69 72 LEU A CA 1
ATOM 547 C C . LEU A 1 72 ? 6.064 -0.139 -8.531 1.00 96.69 72 LEU A C 1
ATOM 549 O O . LEU A 1 72 ? 5.728 0.606 -7.613 1.00 96.69 72 LEU A O 1
ATOM 553 N N . SER A 1 73 ? 6.776 -1.243 -8.313 1.00 96.38 73 SER A N 1
ATOM 554 C CA . SER A 1 73 ? 7.277 -1.640 -6.996 1.00 96.38 73 SER A CA 1
ATOM 555 C C . SER A 1 73 ? 8.357 -2.703 -7.156 1.00 96.38 73 SER A C 1
ATOM 557 O O . SER A 1 73 ? 8.124 -3.697 -7.843 1.00 96.38 73 SER A O 1
ATOM 559 N N . THR A 1 74 ? 9.516 -2.552 -6.512 1.00 95.19 74 THR A N 1
ATOM 560 C CA . THR A 1 74 ? 10.585 -3.568 -6.584 1.00 95.19 74 THR A CA 1
ATOM 561 C C . THR A 1 74 ? 10.135 -4.871 -5.938 1.00 95.19 74 THR A C 1
ATOM 563 O O . THR A 1 74 ? 10.148 -5.927 -6.572 1.00 95.19 74 THR A O 1
ATOM 566 N N . THR A 1 75 ? 9.676 -4.794 -4.686 1.00 92.50 75 THR A N 1
ATOM 567 C CA . THR A 1 75 ? 9.203 -5.963 -3.937 1.00 92.50 75 THR A CA 1
ATOM 568 C C . THR A 1 75 ? 7.891 -6.493 -4.508 1.00 92.50 75 THR A C 1
ATOM 570 O O . THR A 1 75 ? 7.683 -7.709 -4.533 1.00 92.50 75 THR A O 1
ATOM 573 N N . GLY A 1 76 ? 7.025 -5.605 -5.016 1.00 95.31 76 GLY A N 1
ATOM 574 C CA . GLY A 1 76 ? 5.790 -5.991 -5.697 1.00 95.31 76 GLY A CA 1
ATOM 575 C C . GLY A 1 76 ? 6.077 -6.815 -6.949 1.00 95.31 76 GLY A C 1
ATOM 576 O O . GLY A 1 76 ? 5.537 -7.907 -7.095 1.00 95.31 76 GLY A O 1
ATOM 577 N N . TYR A 1 77 ? 7.014 -6.372 -7.793 1.00 96.75 77 TYR A N 1
ATOM 578 C CA . TYR A 1 77 ? 7.444 -7.104 -8.987 1.00 96.75 77 TYR A CA 1
ATOM 579 C C . TYR A 1 77 ? 8.100 -8.455 -8.655 1.00 96.75 77 TYR A C 1
ATOM 581 O O . TYR A 1 77 ? 7.787 -9.472 -9.273 1.00 96.75 77 TYR A O 1
ATOM 589 N N . GLN A 1 78 ? 8.976 -8.509 -7.646 1.00 94.25 78 GLN A N 1
ATOM 590 C CA . GLN A 1 78 ? 9.587 -9.769 -7.198 1.00 94.25 78 GLN A CA 1
ATOM 591 C C . GLN A 1 78 ? 8.538 -10.783 -6.725 1.00 94.25 78 GLN A C 1
ATOM 593 O O . GLN A 1 78 ? 8.566 -11.951 -7.124 1.00 94.25 78 GLN A O 1
ATOM 598 N N . THR A 1 79 ? 7.581 -10.326 -5.918 1.00 94.06 79 THR A N 1
ATOM 599 C CA . THR A 1 79 ? 6.476 -11.157 -5.421 1.00 94.06 79 THR A CA 1
ATOM 600 C C . THR A 1 79 ? 5.558 -11.594 -6.558 1.00 94.06 79 THR A C 1
ATOM 602 O O . THR A 1 79 ? 5.166 -12.761 -6.620 1.00 94.06 79 THR A O 1
ATOM 605 N N . ALA A 1 80 ? 5.279 -10.691 -7.499 1.00 96.25 80 ALA A N 1
ATOM 606 C CA . ALA A 1 80 ? 4.465 -10.948 -8.675 1.00 96.25 80 ALA A CA 1
ATOM 607 C C . ALA A 1 80 ? 5.038 -12.072 -9.543 1.00 96.25 80 ALA A C 1
ATOM 609 O O . ALA A 1 80 ? 4.315 -13.005 -9.879 1.00 96.25 80 ALA A O 1
ATOM 610 N N . MET A 1 81 ? 6.342 -12.053 -9.838 1.00 94.94 81 MET A N 1
ATOM 611 C CA . MET A 1 81 ? 6.983 -13.144 -10.583 1.00 94.94 81 MET A CA 1
ATOM 612 C C . MET A 1 81 ? 6.818 -14.494 -9.874 1.00 94.94 81 MET A C 1
ATOM 614 O O . MET A 1 81 ? 6.531 -15.505 -10.512 1.00 94.94 81 MET A O 1
ATOM 618 N N . GLY A 1 82 ? 6.956 -14.518 -8.545 1.00 93.06 82 GLY A N 1
ATOM 619 C CA . GLY A 1 82 ? 6.712 -15.720 -7.748 1.00 93.06 82 GLY A CA 1
ATOM 620 C C . GLY A 1 82 ? 5.262 -16.206 -7.826 1.00 93.06 82 GLY A C 1
ATOM 621 O O . GLY A 1 82 ? 5.029 -17.411 -7.920 1.00 93.06 82 GLY A O 1
ATOM 622 N N . ARG A 1 83 ? 4.296 -15.277 -7.819 1.00 94.12 83 ARG A N 1
ATOM 623 C CA . ARG A 1 83 ? 2.862 -15.572 -7.947 1.00 94.12 83 ARG A CA 1
ATOM 624 C C . ARG A 1 83 ? 2.508 -16.116 -9.330 1.00 94.12 83 ARG A C 1
ATOM 626 O O . ARG A 1 83 ? 1.815 -17.124 -9.411 1.00 94.12 83 ARG A O 1
ATOM 633 N N . LEU A 1 84 ? 3.001 -15.487 -10.395 1.00 95.12 84 LEU A N 1
ATOM 634 C CA . LEU A 1 84 ? 2.720 -15.886 -11.778 1.00 95.12 84 LEU A CA 1
ATOM 635 C C . LEU A 1 84 ? 3.355 -17.236 -12.142 1.00 95.12 84 LEU A C 1
ATOM 637 O O . LEU A 1 84 ? 2.796 -17.973 -12.944 1.00 95.12 84 LEU A O 1
ATOM 641 N N . ASN A 1 85 ? 4.470 -17.603 -11.502 1.00 90.88 85 ASN A N 1
ATOM 642 C CA . ASN A 1 85 ? 5.085 -18.928 -11.649 1.00 90.88 85 ASN A CA 1
ATOM 643 C C . ASN A 1 85 ? 4.362 -20.041 -10.867 1.00 90.88 85 ASN A C 1
ATOM 645 O O . ASN A 1 85 ? 4.736 -21.205 -10.995 1.00 90.88 85 ASN A O 1
ATOM 649 N N . LYS A 1 86 ? 3.375 -19.694 -10.030 1.00 89.31 86 LYS A N 1
ATOM 650 C CA . LYS A 1 86 ? 2.572 -20.629 -9.226 1.00 89.31 86 LYS A CA 1
ATOM 651 C C . LYS A 1 86 ? 1.075 -20.324 -9.373 1.00 89.31 86 LYS A C 1
ATOM 653 O O . LYS A 1 86 ? 0.436 -19.904 -8.394 1.00 89.31 86 LYS A O 1
ATOM 658 N N . PRO A 1 87 ? 0.514 -20.436 -10.593 1.00 84.94 87 PRO A N 1
ATOM 659 C CA . PRO A 1 87 ? -0.873 -20.065 -10.864 1.00 84.94 87 PRO A CA 1
ATOM 660 C C . PRO A 1 87 ? -1.886 -20.993 -10.179 1.00 84.94 87 PRO A C 1
ATOM 662 O O . PRO A 1 87 ? -3.025 -20.592 -9.973 1.00 84.94 87 PRO A O 1
ATOM 665 N N . GLU A 1 88 ? -1.477 -22.195 -9.770 1.00 89.75 88 GLU A N 1
ATOM 666 C CA . GLU A 1 88 ? -2.332 -23.202 -9.135 1.00 89.75 88 GLU A CA 1
ATOM 667 C C . GLU A 1 88 ? -2.844 -22.799 -7.747 1.00 89.75 88 GLU A C 1
ATOM 669 O O . GLU A 1 88 ? -3.874 -23.298 -7.296 1.00 89.75 88 GLU A O 1
ATOM 674 N N . LYS A 1 89 ? -2.151 -21.888 -7.049 1.00 88.81 89 LYS A N 1
ATOM 675 C CA . LYS A 1 89 ? -2.649 -21.357 -5.774 1.00 88.81 89 LYS A CA 1
ATOM 676 C C . LYS A 1 89 ? -3.842 -20.440 -6.019 1.00 88.81 89 LYS A C 1
ATOM 678 O O . LYS A 1 89 ? -3.788 -19.584 -6.900 1.00 88.81 89 LYS A O 1
ATOM 683 N N . SER A 1 90 ? -4.886 -20.552 -5.203 1.00 90.31 90 SER A N 1
ATOM 684 C CA . SER A 1 90 ? -6.006 -19.607 -5.240 1.00 90.31 90 SER A CA 1
ATOM 685 C C . SER A 1 90 ? -5.575 -18.218 -4.744 1.00 90.31 90 SER A C 1
ATOM 687 O O . SER A 1 90 ? -4.632 -18.096 -3.957 1.00 90.31 90 SER A O 1
ATOM 689 N N . ASP A 1 91 ? -6.279 -17.160 -5.154 1.00 90.81 91 ASP A N 1
ATOM 690 C CA . ASP A 1 91 ? -6.051 -15.806 -4.619 1.00 90.81 91 ASP A CA 1
ATOM 691 C C . ASP A 1 91 ? -6.358 -15.715 -3.117 1.00 90.81 91 ASP A C 1
ATOM 693 O O . ASP A 1 91 ? -5.733 -14.930 -2.405 1.00 90.81 91 ASP A O 1
ATOM 697 N N . ALA A 1 92 ? -7.267 -16.552 -2.608 1.00 86.38 92 ALA A N 1
ATOM 698 C CA . ALA A 1 92 ? -7.590 -16.604 -1.187 1.00 86.38 92 ALA A CA 1
ATOM 699 C C . ALA A 1 92 ? -6.415 -17.123 -0.337 1.00 86.38 92 ALA A C 1
ATOM 701 O O . ALA A 1 92 ? -6.242 -16.676 0.803 1.00 86.38 92 ALA A O 1
ATOM 702 N N . ASP A 1 93 ? -5.618 -18.041 -0.893 1.00 86.19 93 ASP A N 1
ATOM 703 C CA . ASP A 1 93 ? -4.508 -18.712 -0.204 1.00 86.19 93 ASP A CA 1
ATOM 704 C C . ASP A 1 93 ? -3.141 -18.092 -0.526 1.00 86.19 93 ASP A C 1
ATOM 706 O O . ASP A 1 93 ? -2.187 -18.232 0.243 1.00 86.19 93 ASP A O 1
ATOM 710 N N . ALA A 1 94 ? -3.024 -17.402 -1.660 1.00 88.44 94 ALA A N 1
ATOM 711 C CA . ALA A 1 94 ? -1.848 -16.622 -2.005 1.00 88.44 94 ALA A CA 1
ATOM 712 C C . ALA A 1 94 ? -1.821 -15.289 -1.240 1.00 88.44 94 ALA A C 1
ATOM 714 O O . ALA A 1 94 ? -2.854 -14.726 -0.881 1.00 88.44 94 ALA A O 1
ATOM 715 N N . LEU A 1 95 ? -0.614 -14.759 -1.016 1.00 88.94 95 LEU A N 1
ATOM 716 C CA . LEU A 1 95 ? -0.461 -13.417 -0.455 1.00 88.94 95 LEU A CA 1
ATOM 717 C C . LEU A 1 95 ? -0.932 -12.359 -1.465 1.00 88.94 95 LEU A C 1
ATOM 719 O O . LEU A 1 95 ? -1.737 -11.511 -1.116 1.00 88.94 95 LEU A O 1
ATOM 723 N N . MET A 1 96 ? -0.482 -12.453 -2.720 1.00 93.69 96 MET A N 1
ATOM 724 C CA . MET A 1 96 ? -0.798 -11.519 -3.808 1.00 93.69 96 MET A CA 1
ATOM 725 C C . MET A 1 96 ? -1.761 -12.148 -4.821 1.00 93.69 96 MET A C 1
ATOM 727 O O . MET A 1 96 ? -1.600 -13.318 -5.183 1.00 93.69 96 MET A O 1
ATOM 731 N N . THR A 1 97 ? -2.731 -11.367 -5.303 1.00 95.00 97 THR A N 1
ATOM 732 C CA . THR A 1 97 ? -3.678 -11.819 -6.334 1.00 95.00 97 THR A CA 1
ATOM 733 C C . THR A 1 97 ? -3.018 -11.924 -7.708 1.00 95.00 97 THR A C 1
ATOM 735 O O . THR A 1 97 ? -2.050 -11.212 -7.995 1.00 95.00 97 THR A O 1
ATOM 738 N N . VAL A 1 98 ? -3.538 -12.784 -8.593 1.00 96.31 98 VAL A N 1
ATOM 739 C CA . VAL A 1 98 ? -3.032 -12.873 -9.982 1.00 96.31 98 VAL A CA 1
ATOM 740 C C . VAL A 1 98 ? -3.150 -11.524 -10.691 1.00 96.31 98 VAL A C 1
ATOM 742 O O . VAL A 1 98 ? -2.198 -11.088 -11.336 1.00 96.31 98 VAL A O 1
ATOM 745 N N . ARG A 1 99 ? -4.278 -10.819 -10.513 1.00 95.12 99 ARG A N 1
ATOM 746 C CA . ARG A 1 99 ? -4.506 -9.489 -11.102 1.00 95.12 99 ARG A CA 1
ATOM 747 C C . ARG A 1 99 ? -3.407 -8.502 -10.707 1.00 95.12 99 ARG A C 1
ATOM 749 O O . ARG A 1 99 ? -2.833 -7.845 -11.573 1.00 95.12 99 ARG A O 1
ATOM 756 N N . ARG A 1 100 ? -3.098 -8.405 -9.408 1.00 96.62 100 ARG A N 1
ATOM 757 C CA . ARG A 1 100 ? -2.077 -7.473 -8.908 1.00 96.62 100 ARG A CA 1
ATOM 758 C C . ARG A 1 100 ? -0.676 -7.869 -9.363 1.00 96.62 100 ARG A C 1
ATOM 760 O O . ARG A 1 100 ? 0.111 -7.003 -9.736 1.00 96.62 100 ARG A O 1
ATOM 767 N N . ALA A 1 101 ? -0.388 -9.169 -9.404 1.00 97.31 101 ALA A N 1
ATOM 768 C CA . ALA A 1 101 ? 0.874 -9.676 -9.927 1.00 97.31 101 ALA A CA 1
ATOM 769 C C . ALA A 1 101 ? 1.072 -9.317 -11.411 1.00 97.31 101 ALA A C 1
ATOM 771 O O . ALA A 1 101 ? 2.142 -8.843 -11.805 1.00 97.31 101 ALA A O 1
ATOM 772 N N . GLN A 1 102 ? 0.031 -9.482 -12.228 1.00 97.38 102 GLN A N 1
ATOM 773 C CA . GLN A 1 102 ? 0.059 -9.108 -13.638 1.00 97.38 102 GLN A CA 1
ATOM 774 C C . GLN A 1 102 ? 0.291 -7.602 -13.805 1.00 97.38 102 GLN A C 1
ATOM 776 O O . GLN A 1 102 ? 1.176 -7.203 -14.554 1.00 97.38 102 GLN A O 1
ATOM 781 N N . GLN A 1 103 ? -0.414 -6.772 -13.032 1.00 97.38 103 GLN A N 1
ATOM 782 C CA . GLN A 1 103 ? -0.259 -5.317 -13.064 1.00 97.38 103 GLN A CA 1
ATOM 783 C C . GLN A 1 103 ? 1.179 -4.869 -12.766 1.00 97.38 103 GLN A C 1
ATOM 785 O O . GLN A 1 103 ? 1.747 -4.109 -13.547 1.00 97.38 103 GLN A O 1
ATOM 790 N N . TYR A 1 104 ? 1.794 -5.367 -11.685 1.00 98.06 104 TYR A N 1
ATOM 791 C CA . TYR A 1 104 ? 3.194 -5.046 -11.383 1.00 98.06 104 TYR A CA 1
ATOM 792 C C . TYR A 1 104 ? 4.142 -5.518 -12.486 1.00 98.06 104 TYR A C 1
ATOM 794 O O . TYR A 1 104 ? 5.089 -4.813 -12.832 1.00 98.06 104 TYR A O 1
ATOM 802 N N . THR A 1 105 ? 3.900 -6.709 -13.036 1.00 97.44 105 THR A N 1
ATOM 803 C CA . THR A 1 105 ? 4.765 -7.296 -14.063 1.00 97.44 105 THR A CA 1
ATOM 804 C C . THR A 1 105 ? 4.693 -6.514 -15.371 1.00 97.44 105 THR A C 1
ATOM 806 O O . THR A 1 105 ? 5.734 -6.189 -15.943 1.00 97.44 105 THR A O 1
ATOM 809 N N . ASP A 1 106 ? 3.488 -6.179 -15.822 1.00 97.25 106 ASP A N 1
ATOM 810 C CA . ASP A 1 106 ? 3.261 -5.475 -17.081 1.00 97.25 106 ASP A CA 1
ATOM 811 C C . ASP A 1 106 ? 3.729 -4.031 -17.017 1.00 97.25 106 ASP A C 1
ATOM 813 O O . ASP A 1 106 ? 4.433 -3.585 -17.923 1.00 97.25 106 ASP A O 1
ATOM 817 N N . SER A 1 107 ? 3.398 -3.309 -15.942 1.00 97.38 107 SER A N 1
ATOM 818 C CA . SER A 1 107 ? 3.877 -1.939 -15.760 1.00 97.38 107 SER A CA 1
ATOM 819 C C . SER A 1 107 ? 5.402 -1.894 -15.711 1.00 97.38 107 SER A C 1
ATOM 821 O O . SER A 1 107 ? 6.010 -1.109 -16.433 1.00 97.38 107 SER A O 1
ATOM 823 N N . ALA A 1 108 ? 6.044 -2.781 -14.944 1.00 97.31 108 ALA A N 1
ATOM 824 C CA . ALA A 1 108 ? 7.500 -2.796 -14.844 1.00 97.31 108 ALA A CA 1
ATOM 825 C C . ALA A 1 108 ? 8.187 -3.118 -16.179 1.00 97.31 108 ALA A C 1
ATOM 827 O O . ALA A 1 108 ? 9.155 -2.450 -16.537 1.00 97.31 108 ALA A O 1
ATOM 828 N N . LYS A 1 109 ? 7.691 -4.109 -16.931 1.00 96.25 109 LYS A N 1
ATOM 829 C CA . LYS A 1 109 ? 8.259 -4.484 -18.238 1.00 96.25 109 LYS A CA 1
ATOM 830 C C . LYS A 1 109 ? 7.995 -3.446 -19.325 1.00 96.25 109 LYS A C 1
ATOM 832 O O . LYS A 1 109 ? 8.803 -3.313 -20.238 1.00 96.25 109 LYS A O 1
ATOM 837 N N . ARG A 1 110 ? 6.883 -2.711 -19.233 1.00 96.62 110 ARG A N 1
ATOM 838 C CA . ARG A 1 110 ? 6.585 -1.588 -20.128 1.00 96.62 110 ARG A CA 1
ATOM 839 C C . ARG A 1 110 ? 7.516 -0.407 -19.865 1.00 96.62 110 ARG A C 1
ATOM 841 O O . ARG A 1 110 ? 7.993 0.198 -20.816 1.00 96.62 110 ARG A O 1
ATOM 848 N N . THR A 1 111 ? 7.778 -0.098 -18.596 1.00 96.81 111 THR A N 1
ATOM 849 C CA . THR A 1 111 ? 8.653 1.017 -18.204 1.00 96.81 111 THR A CA 1
ATOM 850 C C . THR A 1 111 ? 10.135 0.690 -18.411 1.00 96.81 111 THR A C 1
ATOM 852 O O . THR A 1 111 ? 10.891 1.542 -18.867 1.00 96.81 111 THR A O 1
ATOM 855 N N . TYR A 1 112 ? 10.560 -0.542 -18.113 1.00 96.25 112 TYR A N 1
ATOM 856 C CA . TYR A 1 112 ? 11.956 -0.978 -18.197 1.00 96.25 112 TYR A CA 1
ATOM 857 C C . TYR A 1 112 ? 12.093 -2.236 -19.058 1.00 96.25 112 TYR A C 1
ATOM 859 O O . TYR A 1 112 ? 11.919 -3.361 -18.578 1.00 96.25 112 TYR A O 1
ATOM 867 N N . ILE A 1 113 ? 12.449 -2.024 -20.327 1.00 89.75 113 ILE A N 1
ATOM 868 C CA . ILE A 1 113 ? 12.546 -3.063 -21.367 1.00 89.75 113 ILE A CA 1
ATOM 869 C C . ILE A 1 113 ? 13.637 -4.099 -21.046 1.00 89.75 113 ILE A C 1
ATOM 871 O O . ILE A 1 113 ? 13.467 -5.290 -21.307 1.00 89.75 113 ILE A O 1
ATOM 875 N N . SER A 1 114 ? 14.747 -3.665 -20.448 1.00 92.75 114 SER A N 1
ATOM 876 C CA . SER A 1 114 ? 15.839 -4.522 -19.983 1.00 92.75 114 SER A CA 1
ATOM 877 C C . SER A 1 114 ? 16.192 -4.210 -18.533 1.00 92.75 114 SER A C 1
ATOM 879 O O . SER A 1 114 ? 15.881 -3.137 -18.016 1.00 92.75 114 SER A O 1
ATOM 881 N N . GLU A 1 115 ? 16.831 -5.173 -17.864 1.00 94.56 115 GLU A N 1
ATOM 882 C CA . GLU A 1 115 ? 17.335 -5.015 -16.491 1.00 94.56 115 GLU A CA 1
ATOM 883 C C . GLU A 1 115 ? 16.266 -4.513 -15.499 1.00 94.56 115 GLU A C 1
ATOM 885 O O . GLU A 1 115 ? 16.553 -3.776 -14.559 1.00 94.56 115 GLU A O 1
ATOM 890 N N . THR A 1 116 ? 15.012 -4.937 -15.695 1.00 95.94 116 THR A N 1
ATOM 891 C CA . THR A 1 116 ? 13.826 -4.434 -14.984 1.00 95.94 116 THR A CA 1
ATOM 892 C C . THR A 1 116 ? 14.004 -4.391 -13.463 1.00 95.94 116 THR A C 1
ATOM 894 O O . THR A 1 116 ? 13.704 -3.380 -12.839 1.00 95.94 116 THR A O 1
ATOM 897 N N . LEU A 1 117 ? 14.540 -5.456 -12.851 1.00 94.94 117 LEU A N 1
ATOM 898 C CA . LEU A 1 117 ? 14.792 -5.496 -11.403 1.00 94.94 117 LEU A CA 1
ATOM 899 C C . LEU A 1 117 ? 15.840 -4.481 -10.942 1.00 94.94 117 LEU A C 1
ATOM 901 O O . LEU A 1 117 ? 15.682 -3.899 -9.874 1.00 94.94 117 LEU A O 1
ATOM 905 N N . MET A 1 118 ? 16.906 -4.289 -11.722 1.00 95.81 118 MET A N 1
ATOM 906 C CA . MET A 1 118 ? 17.968 -3.340 -11.391 1.00 95.81 118 MET A CA 1
ATOM 907 C C . MET A 1 118 ? 17.434 -1.909 -11.448 1.00 95.81 118 MET A C 1
ATOM 909 O O . MET A 1 118 ? 17.647 -1.141 -10.516 1.00 95.81 118 MET A O 1
ATOM 913 N N . ASN A 1 119 ? 16.664 -1.590 -12.490 1.00 97.31 119 ASN A N 1
ATOM 914 C CA . ASN A 1 119 ? 16.032 -0.283 -12.651 1.00 97.31 119 ASN A CA 1
ATOM 915 C C . ASN A 1 119 ? 14.991 0.008 -11.559 1.00 97.31 119 ASN A C 1
ATOM 917 O O . ASN A 1 119 ? 14.963 1.110 -11.015 1.00 97.31 119 ASN A O 1
ATOM 921 N N . LEU A 1 120 ? 14.180 -0.983 -11.170 1.00 96.69 120 LEU A N 1
ATOM 922 C CA . LEU A 1 120 ? 13.260 -0.845 -10.035 1.00 96.69 120 LEU A CA 1
ATOM 923 C C . LEU A 1 120 ? 14.008 -0.632 -8.712 1.00 96.69 120 LEU A C 1
ATOM 925 O O . LEU A 1 120 ? 13.621 0.226 -7.921 1.00 96.69 120 LEU A O 1
ATOM 929 N N . ALA A 1 121 ? 15.095 -1.373 -8.479 1.00 94.00 121 ALA A N 1
ATOM 930 C CA . ALA A 1 121 ? 15.909 -1.211 -7.280 1.00 94.00 121 ALA A CA 1
ATOM 931 C C . ALA A 1 121 ? 16.559 0.181 -7.213 1.00 94.00 121 ALA A C 1
ATOM 933 O O . ALA A 1 121 ? 16.535 0.810 -6.155 1.00 94.00 121 ALA A O 1
ATOM 934 N N . ASP A 1 122 ? 17.084 0.688 -8.332 1.00 94.06 122 ASP A N 1
ATOM 935 C CA . ASP A 1 122 ? 17.599 2.057 -8.427 1.00 94.06 122 ASP A CA 1
ATOM 936 C C . ASP A 1 122 ? 16.501 3.098 -8.154 1.00 94.06 122 ASP A C 1
ATOM 938 O O . ASP A 1 122 ? 16.695 4.022 -7.359 1.00 94.06 122 ASP A O 1
ATOM 942 N N . LEU A 1 123 ? 15.309 2.914 -8.730 1.00 94.31 123 LEU A N 1
ATOM 943 C CA . LEU A 1 123 ? 14.166 3.783 -8.459 1.00 94.31 123 LEU A CA 1
ATOM 944 C C . LEU A 1 123 ? 13.802 3.783 -6.966 1.00 94.31 123 LEU A C 1
ATOM 946 O O . LEU A 1 123 ? 13.615 4.850 -6.382 1.00 94.31 123 LEU A O 1
ATOM 950 N N . GLN A 1 124 ? 13.787 2.615 -6.316 1.00 93.69 124 GLN A N 1
ATOM 951 C CA . GLN A 1 124 ? 13.545 2.500 -4.875 1.00 93.69 124 GLN A CA 1
ATOM 952 C C . GLN A 1 124 ? 14.588 3.248 -4.044 1.00 93.69 124 GLN A C 1
ATOM 954 O O . GLN A 1 124 ? 14.230 3.960 -3.103 1.00 93.69 124 GLN A O 1
ATOM 959 N N . GLN A 1 125 ? 15.867 3.118 -4.402 1.00 90.62 125 GLN A N 1
ATOM 960 C CA . GLN A 1 125 ? 16.951 3.841 -3.739 1.00 90.62 125 GLN A CA 1
ATOM 961 C C . GLN A 1 125 ? 16.767 5.355 -3.867 1.00 90.62 125 GLN A C 1
ATOM 963 O O . GLN A 1 125 ? 16.890 6.079 -2.880 1.00 90.62 125 GLN A O 1
ATOM 968 N N . ARG A 1 126 ? 16.427 5.843 -5.064 1.00 89.06 126 ARG A N 1
ATOM 969 C CA . ARG A 1 126 ? 16.273 7.279 -5.329 1.00 89.06 126 ARG A CA 1
ATOM 970 C C . ARG A 1 126 ? 15.015 7.890 -4.720 1.00 89.06 126 ARG A C 1
ATOM 972 O O . ARG A 1 126 ? 15.058 9.055 -4.329 1.00 89.06 126 ARG A O 1
ATOM 979 N N . LYS A 1 127 ? 13.903 7.153 -4.695 1.00 91.00 127 LYS A N 1
ATOM 980 C CA . LYS A 1 127 ? 12.578 7.704 -4.364 1.00 91.00 127 LYS A CA 1
ATOM 981 C C . LYS A 1 127 ? 12.129 7.421 -2.941 1.00 91.00 127 LYS A C 1
ATOM 983 O O . LYS A 1 127 ? 11.467 8.275 -2.365 1.00 91.00 127 LYS A O 1
ATOM 988 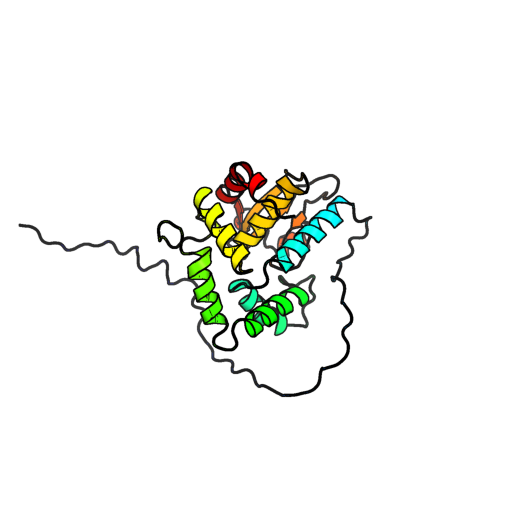N N . ILE A 1 128 ? 12.516 6.276 -2.380 1.00 90.00 128 ILE A N 1
ATOM 989 C CA . ILE A 1 128 ? 12.185 5.917 -0.999 1.00 90.00 128 ILE A CA 1
ATOM 990 C C . ILE A 1 128 ? 13.414 6.101 -0.123 1.00 90.00 128 ILE A C 1
ATOM 992 O O . ILE A 1 128 ? 13.394 6.919 0.786 1.00 90.00 128 ILE A O 1
ATOM 996 N N . TYR A 1 129 ? 14.509 5.390 -0.391 1.00 86.75 129 TYR A N 1
ATOM 997 C CA . TYR A 1 129 ? 15.573 5.331 0.608 1.00 86.75 129 TYR A CA 1
ATOM 998 C C . TYR A 1 129 ? 16.366 6.626 0.743 1.00 86.75 129 TYR A C 1
ATOM 1000 O O . TYR A 1 129 ? 16.720 6.971 1.862 1.00 86.75 129 TYR A O 1
ATOM 1008 N N . ARG A 1 130 ? 16.603 7.384 -0.330 1.00 84.06 130 ARG A N 1
ATOM 1009 C CA . ARG A 1 130 ? 17.304 8.672 -0.255 1.00 84.06 130 ARG A CA 1
ATOM 1010 C C . ARG A 1 130 ? 16.377 9.790 0.243 1.00 84.06 130 ARG A C 1
ATOM 1012 O O . ARG A 1 130 ? 15.617 10.386 -0.526 1.00 84.06 130 ARG A O 1
ATOM 1019 N N . THR A 1 131 ? 16.504 10.124 1.525 1.00 75.62 131 THR A N 1
ATOM 1020 C CA . THR A 1 131 ? 15.791 11.260 2.131 1.00 75.62 131 THR A CA 1
ATOM 1021 C C . THR A 1 131 ? 16.415 12.605 1.740 1.00 75.62 131 THR A C 1
ATOM 1023 O O . THR A 1 131 ? 17.539 12.669 1.236 1.00 75.62 131 THR A O 1
ATOM 1026 N N . ASN A 1 132 ? 15.720 13.711 2.033 1.00 70.81 132 ASN A N 1
ATOM 1027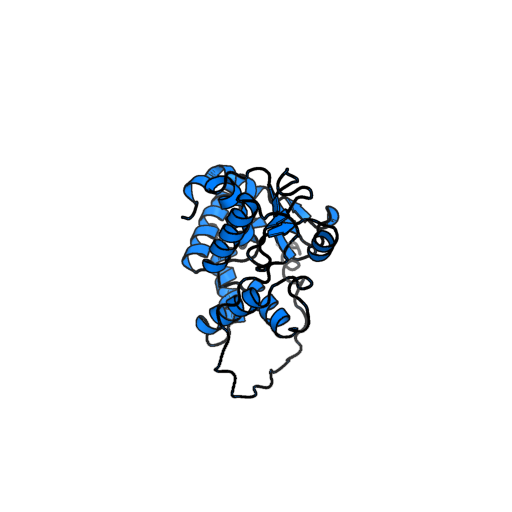 C CA . ASN A 1 132 ? 16.241 15.072 1.825 1.00 70.81 132 ASN A CA 1
ATOM 1028 C C . ASN A 1 132 ? 17.515 15.380 2.627 1.00 70.81 132 ASN A C 1
ATOM 1030 O O . ASN A 1 132 ? 18.261 16.279 2.261 1.00 70.81 132 ASN A O 1
ATOM 1034 N N . SER A 1 133 ? 17.797 14.616 3.687 1.00 71.00 133 SER A N 1
ATOM 1035 C CA . SER A 1 133 ? 19.051 14.722 4.437 1.00 71.00 133 SER A CA 1
ATOM 1036 C C . SER A 1 133 ? 20.172 13.838 3.868 1.00 71.00 133 SER A C 1
ATOM 1038 O O . SER A 1 133 ? 21.208 13.697 4.507 1.00 71.00 133 SER A O 1
ATOM 1040 N N . GLY A 1 134 ? 19.950 13.163 2.734 1.00 71.56 134 GLY A N 1
ATOM 1041 C CA . GLY A 1 134 ? 20.906 12.250 2.098 1.00 71.56 134 GLY A CA 1
ATOM 1042 C C . GLY A 1 134 ? 21.031 10.863 2.745 1.00 71.56 134 GLY A C 1
ATOM 1043 O O . GLY A 1 134 ? 21.766 10.024 2.229 1.00 71.56 134 GLY A O 1
ATOM 1044 N N . ASN A 1 135 ? 20.308 10.594 3.836 1.00 74.25 135 ASN A N 1
ATOM 1045 C CA . ASN A 1 135 ? 20.370 9.314 4.549 1.00 74.25 135 ASN A CA 1
ATOM 1046 C C . ASN A 1 135 ? 19.543 8.243 3.834 1.00 74.25 135 ASN A C 1
ATOM 1048 O O . ASN A 1 135 ? 18.480 8.563 3.310 1.00 74.25 135 ASN A O 1
ATOM 1052 N N . LEU A 1 136 ? 19.999 6.984 3.888 1.00 71.81 136 LEU A N 1
ATOM 1053 C CA . LEU A 1 136 ? 19.225 5.816 3.459 1.00 71.81 136 LEU A CA 1
ATOM 1054 C C . LEU A 1 136 ? 18.315 5.346 4.597 1.00 71.81 136 LEU A C 1
ATOM 1056 O O . LEU A 1 136 ? 18.825 4.917 5.631 1.00 71.81 136 LEU A O 1
ATOM 1060 N N . ARG A 1 137 ? 16.994 5.449 4.429 1.00 78.31 137 ARG A N 1
ATOM 1061 C CA . ARG A 1 137 ? 16.004 5.021 5.435 1.00 78.31 137 ARG A CA 1
ATOM 1062 C C . ARG A 1 137 ? 14.782 4.394 4.792 1.00 78.31 137 ARG A C 1
ATOM 1064 O O . ARG A 1 137 ? 14.262 4.949 3.827 1.00 78.31 137 ARG A O 1
ATOM 1071 N N . GLY A 1 138 ? 14.298 3.280 5.341 1.00 77.75 138 GLY A N 1
ATOM 1072 C CA . GLY A 1 138 ? 12.964 2.775 4.997 1.00 77.75 138 GLY A CA 1
ATOM 1073 C C . GLY A 1 138 ? 11.882 3.760 5.435 1.00 77.75 138 GLY A C 1
ATOM 1074 O O . GLY A 1 138 ? 12.108 4.542 6.355 1.00 77.75 138 GLY A O 1
ATOM 1075 N N . ALA A 1 139 ? 10.704 3.736 4.806 1.00 77.62 139 ALA A N 1
ATOM 1076 C CA . ALA A 1 139 ? 9.633 4.674 5.160 1.00 77.62 139 ALA A CA 1
ATOM 1077 C C . ALA A 1 139 ? 9.195 4.532 6.632 1.00 77.62 139 ALA A C 1
ATOM 1079 O O . ALA A 1 139 ? 8.952 5.532 7.294 1.00 77.62 139 ALA A O 1
ATOM 1080 N N . ILE A 1 140 ? 9.239 3.319 7.184 1.00 82.00 140 ILE A N 1
ATOM 1081 C CA . ILE A 1 140 ? 9.028 3.054 8.619 1.00 82.00 140 ILE A CA 1
ATOM 1082 C C . ILE A 1 140 ? 10.027 3.763 9.557 1.00 82.00 140 ILE A C 1
ATOM 1084 O O . ILE A 1 140 ? 9.744 4.008 10.727 1.00 82.00 140 ILE A O 1
ATOM 1088 N N . GLU A 1 141 ? 11.213 4.118 9.063 1.00 85.50 141 GLU A N 1
ATOM 1089 C CA . GLU A 1 141 ? 12.278 4.780 9.834 1.00 85.50 141 GLU A CA 1
ATOM 1090 C C . GLU A 1 141 ? 12.333 6.298 9.580 1.00 85.50 141 GLU A C 1
ATOM 1092 O O . GLU A 1 141 ? 13.199 7.006 10.119 1.00 85.50 141 GLU A O 1
ATOM 1097 N N . MET A 1 142 ? 11.455 6.802 8.711 1.00 91.19 142 MET A N 1
ATOM 1098 C CA . MET A 1 142 ? 11.368 8.216 8.375 1.00 91.19 142 MET A CA 1
ATOM 1099 C C . MET A 1 142 ? 10.621 8.980 9.459 1.00 91.19 142 MET A C 1
ATOM 1101 O O . MET A 1 142 ? 9.623 8.516 10.003 1.00 91.19 142 MET A O 1
ATOM 1105 N N . THR A 1 143 ? 11.078 10.198 9.737 1.00 92.25 143 THR A N 1
ATOM 1106 C CA . THR A 1 143 ? 10.277 11.150 10.509 1.00 92.25 143 THR A CA 1
ATOM 1107 C C . THR A 1 143 ? 9.054 11.589 9.695 1.00 92.25 143 THR A C 1
ATOM 1109 O O . THR A 1 143 ? 9.092 11.522 8.461 1.00 92.25 143 THR A O 1
ATOM 1112 N N . PRO A 1 144 ? 7.999 12.131 10.327 1.00 93.62 144 PRO A N 1
ATOM 1113 C CA . PRO A 1 144 ? 6.852 12.671 9.599 1.00 93.62 144 PRO A CA 1
ATOM 1114 C C . PRO A 1 144 ? 7.238 13.639 8.466 1.00 93.62 144 PRO A C 1
ATOM 1116 O O . PRO A 1 144 ? 6.806 13.478 7.330 1.00 93.62 144 PRO A O 1
ATOM 1119 N N . THR A 1 145 ? 8.144 14.592 8.697 1.00 90.56 145 THR A N 1
ATOM 1120 C CA . THR A 1 145 ? 8.586 15.518 7.637 1.00 90.56 145 THR A CA 1
ATOM 1121 C C . THR A 1 145 ? 9.238 14.802 6.446 1.00 90.56 145 THR A C 1
ATOM 1123 O O . THR A 1 145 ? 9.077 15.226 5.303 1.00 90.56 145 THR A O 1
ATOM 1126 N N . GLN A 1 146 ? 9.972 13.712 6.690 1.00 92.44 146 GLN A N 1
ATOM 1127 C CA . GLN A 1 146 ? 10.580 12.905 5.628 1.00 92.44 146 GLN A CA 1
ATOM 1128 C C . GLN A 1 146 ? 9.528 12.097 4.852 1.00 92.44 146 GLN A C 1
ATOM 1130 O O . GLN A 1 146 ? 9.660 11.954 3.636 1.00 92.44 146 GLN A O 1
ATOM 1135 N N . LEU A 1 147 ? 8.466 11.631 5.520 1.00 94.38 147 LEU A N 1
ATOM 1136 C CA . LEU A 1 147 ? 7.347 10.935 4.879 1.00 94.38 147 LEU A CA 1
ATOM 1137 C C . LEU A 1 147 ? 6.618 11.823 3.862 1.00 94.38 147 LEU A C 1
ATOM 1139 O O . LEU A 1 147 ? 6.312 11.344 2.772 1.00 94.38 147 LEU A O 1
ATOM 1143 N N . THR A 1 148 ? 6.425 13.114 4.159 1.00 93.88 148 THR A N 1
ATOM 1144 C CA . THR A 1 148 ? 5.826 14.081 3.215 1.00 93.88 148 THR A CA 1
ATOM 1145 C C . THR A 1 148 ? 6.547 14.079 1.866 1.00 93.88 148 THR A C 1
ATOM 1147 O O . THR A 1 148 ? 5.931 13.968 0.805 1.00 93.88 148 THR A O 1
ATOM 1150 N N . ASP A 1 149 ? 7.874 14.185 1.901 1.00 91.75 149 ASP A N 1
ATOM 1151 C CA . ASP A 1 149 ? 8.688 14.229 0.691 1.00 91.75 149 ASP A CA 1
ATOM 1152 C C . ASP A 1 149 ? 8.739 12.872 -0.032 1.00 91.75 149 ASP A C 1
ATOM 1154 O O . ASP A 1 149 ? 8.658 12.823 -1.261 1.00 91.75 149 ASP A O 1
ATOM 1158 N N . CYS A 1 150 ? 8.812 11.774 0.722 1.00 93.69 150 CYS A N 1
ATOM 1159 C CA . CYS A 1 150 ? 8.802 10.420 0.175 1.00 93.69 150 CYS A CA 1
ATOM 1160 C C . CYS A 1 150 ? 7.502 10.120 -0.585 1.00 93.69 150 CYS A C 1
ATOM 1162 O O . CYS A 1 150 ? 7.548 9.675 -1.733 1.00 93.69 150 CYS A O 1
ATOM 1164 N N . ILE A 1 151 ? 6.344 10.427 0.008 1.00 94.12 151 ILE A N 1
ATOM 1165 C CA . ILE A 1 151 ? 5.036 10.233 -0.630 1.00 94.12 151 ILE A CA 1
ATOM 1166 C C . ILE A 1 151 ? 4.939 11.039 -1.923 1.00 94.12 151 ILE A C 1
ATOM 1168 O O . ILE A 1 151 ? 4.547 10.494 -2.954 1.00 94.12 151 ILE A O 1
ATOM 1172 N N . ARG A 1 152 ? 5.347 12.315 -1.904 1.00 93.94 152 ARG A N 1
ATOM 1173 C CA . ARG A 1 152 ? 5.358 13.160 -3.105 1.00 93.94 152 ARG A CA 1
ATOM 1174 C C . ARG A 1 152 ? 6.169 12.511 -4.234 1.00 93.94 152 ARG A C 1
ATOM 1176 O O . ARG A 1 152 ? 5.645 12.327 -5.329 1.00 93.94 152 ARG A O 1
ATOM 1183 N N . LYS A 1 153 ? 7.409 12.097 -3.949 1.00 94.06 153 LYS A N 1
ATOM 1184 C CA . LYS A 1 153 ? 8.292 11.413 -4.914 1.00 94.06 153 LYS A CA 1
ATOM 1185 C C . LYS A 1 153 ? 7.691 10.104 -5.438 1.00 94.06 153 LYS A C 1
ATOM 1187 O O . LYS A 1 153 ? 7.860 9.787 -6.612 1.00 94.06 153 LYS A O 1
ATOM 1192 N N . CYS A 1 154 ? 7.023 9.341 -4.573 1.00 95.25 154 CYS A N 1
ATOM 1193 C CA . CYS A 1 154 ? 6.362 8.086 -4.931 1.00 95.25 154 CYS A CA 1
ATOM 1194 C C . CYS A 1 154 ? 5.182 8.315 -5.886 1.00 95.25 154 CYS A C 1
ATOM 1196 O O . CYS A 1 154 ? 5.069 7.633 -6.907 1.00 95.25 154 CYS A O 1
ATOM 1198 N N . ARG A 1 155 ? 4.341 9.314 -5.594 1.00 95.12 155 ARG A N 1
ATOM 1199 C CA . ARG A 1 155 ? 3.194 9.700 -6.430 1.00 95.12 155 ARG A CA 1
ATOM 1200 C C . ARG A 1 155 ? 3.623 10.186 -7.816 1.00 95.12 155 ARG A C 1
ATOM 1202 O O . ARG A 1 155 ? 3.007 9.786 -8.795 1.00 95.12 155 ARG A O 1
ATOM 1209 N N . GLU A 1 156 ? 4.685 10.992 -7.903 1.00 94.62 156 GLU A N 1
ATOM 1210 C CA . GLU A 1 156 ? 5.228 11.513 -9.173 1.00 94.62 156 GLU A CA 1
ATOM 1211 C C . GLU A 1 156 ? 5.641 10.406 -10.156 1.00 94.62 156 GLU A C 1
ATOM 1213 O O . GLU A 1 156 ? 5.512 10.571 -11.365 1.00 94.62 156 GLU A O 1
ATOM 1218 N N . GLU A 1 157 ? 6.118 9.272 -9.645 1.00 94.19 157 GLU A N 1
ATOM 1219 C CA . GLU A 1 157 ? 6.641 8.164 -10.457 1.00 94.19 157 GLU A CA 1
ATOM 1220 C C . GLU A 1 157 ? 5.662 6.987 -10.580 1.00 94.19 157 GLU A C 1
ATOM 1222 O O . GLU A 1 157 ? 5.973 5.984 -11.223 1.00 94.19 157 GLU A O 1
ATOM 1227 N N . GLY A 1 158 ? 4.506 7.048 -9.907 1.00 95.81 158 GLY A N 1
ATOM 1228 C CA . GLY A 1 158 ? 3.615 5.894 -9.765 1.00 95.81 158 GLY A CA 1
ATOM 1229 C C . GLY A 1 158 ? 4.319 4.674 -9.151 1.00 95.81 158 GLY A C 1
ATOM 1230 O O . GLY A 1 158 ? 4.035 3.532 -9.536 1.00 95.81 158 GLY A O 1
ATOM 1231 N N . PHE A 1 159 ? 5.259 4.915 -8.225 1.00 96.19 159 PHE A N 1
ATOM 1232 C CA . PHE A 1 159 ? 6.125 3.914 -7.597 1.00 96.19 159 PHE A CA 1
ATOM 1233 C C . PHE A 1 159 ? 5.979 3.912 -6.078 1.00 96.19 159 PHE A C 1
ATOM 1235 O O . PHE A 1 159 ? 6.069 4.960 -5.450 1.00 96.19 159 PHE A O 1
ATOM 1242 N N . SER A 1 160 ? 5.814 2.738 -5.465 1.00 94.44 160 SER A N 1
ATOM 1243 C CA . SER A 1 160 ? 5.781 2.609 -4.006 1.00 94.44 160 SER A CA 1
ATOM 1244 C C . SER A 1 160 ? 6.034 1.177 -3.532 1.00 94.44 160 SER A C 1
ATOM 1246 O O . SER A 1 160 ? 5.841 0.194 -4.256 1.00 94.44 160 SER A O 1
ATOM 1248 N N . ASN A 1 161 ? 6.487 1.046 -2.287 1.00 93.81 161 ASN A N 1
ATOM 1249 C CA . ASN A 1 161 ? 6.566 -0.228 -1.575 1.00 93.81 161 ASN A CA 1
ATOM 1250 C C . ASN A 1 161 ? 5.340 -0.414 -0.657 1.00 93.81 161 ASN A C 1
ATOM 1252 O O . ASN A 1 161 ? 4.437 0.421 -0.627 1.00 93.81 161 ASN A O 1
ATOM 1256 N N . CYS A 1 162 ? 5.300 -1.521 0.084 1.00 94.25 162 CYS A N 1
ATOM 1257 C CA . CYS A 1 162 ? 4.209 -1.824 1.010 1.00 94.25 162 CYS A CA 1
ATOM 1258 C C . CYS A 1 162 ? 4.037 -0.772 2.118 1.00 94.25 162 CYS A C 1
ATOM 1260 O O . CYS A 1 162 ? 2.905 -0.461 2.472 1.00 94.25 162 CYS A O 1
ATOM 1262 N N . ASP A 1 163 ? 5.128 -0.169 2.597 1.00 94.44 163 ASP A N 1
ATOM 1263 C CA . ASP A 1 163 ? 5.097 0.905 3.596 1.00 94.44 163 ASP A CA 1
ATOM 1264 C C . ASP A 1 163 ? 4.276 2.107 3.113 1.00 94.44 163 ASP A C 1
ATOM 1266 O O . ASP A 1 163 ? 3.326 2.533 3.765 1.00 94.44 163 ASP A O 1
ATOM 1270 N N . ILE A 1 164 ? 4.623 2.635 1.936 1.00 96.19 164 ILE A N 1
ATOM 1271 C CA . ILE A 1 164 ? 3.975 3.824 1.380 1.00 96.19 164 ILE A CA 1
ATOM 1272 C C . ILE A 1 164 ? 2.536 3.515 0.958 1.00 96.19 164 ILE A C 1
ATOM 1274 O O . ILE A 1 164 ? 1.661 4.345 1.168 1.00 96.19 164 ILE A O 1
ATOM 1278 N N . GLN A 1 165 ? 2.242 2.316 0.444 1.00 96.56 165 GLN A N 1
ATOM 1279 C CA . GLN A 1 165 ? 0.853 1.943 0.142 1.00 96.56 165 GLN A CA 1
ATOM 1280 C C . GLN A 1 165 ? -0.007 1.817 1.405 1.00 96.56 165 GLN A C 1
ATOM 1282 O O . GLN A 1 165 ? -1.154 2.257 1.390 1.00 96.56 165 GLN A O 1
ATOM 1287 N N . ALA A 1 166 ? 0.528 1.280 2.506 1.00 97.25 166 ALA A N 1
ATOM 1288 C CA . ALA A 1 166 ? -0.186 1.242 3.782 1.00 97.25 166 ALA A CA 1
ATOM 1289 C C . ALA A 1 166 ? -0.419 2.655 4.348 1.00 97.25 166 ALA A C 1
ATOM 1291 O O . ALA A 1 166 ? -1.504 2.941 4.856 1.00 97.25 166 ALA A O 1
ATOM 1292 N N . LEU A 1 167 ? 0.561 3.553 4.199 1.00 97.69 167 LEU A N 1
ATOM 1293 C CA . LEU A 1 167 ? 0.431 4.965 4.561 1.00 97.69 167 LEU A CA 1
ATOM 1294 C C . LEU A 1 167 ? -0.660 5.678 3.749 1.00 97.69 167 LEU A C 1
ATOM 1296 O O . LEU A 1 167 ? -1.498 6.358 4.335 1.00 97.69 167 LEU A O 1
ATOM 1300 N N . GLU A 1 168 ? -0.695 5.483 2.427 1.00 97.62 168 GLU A N 1
ATOM 1301 C CA . GLU A 1 168 ? -1.738 6.028 1.539 1.00 97.62 168 GLU A CA 1
ATOM 1302 C C . GLU A 1 168 ? -3.135 5.518 1.928 1.00 97.62 168 GLU A C 1
ATOM 1304 O O . GLU A 1 168 ? -4.098 6.284 1.980 1.00 97.62 168 GLU A O 1
ATOM 1309 N N . ILE A 1 169 ? -3.258 4.232 2.274 1.00 97.94 169 ILE A N 1
ATOM 1310 C CA . ILE A 1 169 ? -4.523 3.679 2.772 1.00 97.94 169 ILE A CA 1
ATOM 1311 C C . ILE A 1 169 ? -4.929 4.341 4.090 1.00 97.94 169 ILE A C 1
ATOM 1313 O O . ILE A 1 169 ? -6.055 4.823 4.190 1.00 97.94 169 ILE A O 1
ATOM 1317 N N . GLY A 1 170 ? -4.040 4.408 5.085 1.00 98.06 170 GLY A N 1
ATOM 1318 C CA . GLY A 1 170 ? -4.350 5.028 6.378 1.00 98.06 170 GLY A CA 1
ATOM 1319 C C . GLY A 1 170 ? -4.737 6.506 6.248 1.00 98.06 170 GLY A C 1
ATOM 1320 O O . GLY A 1 170 ? -5.716 6.956 6.845 1.00 98.06 170 GLY A O 1
ATOM 1321 N N . LEU A 1 171 ? -4.016 7.246 5.404 1.00 98.06 171 LEU A N 1
ATOM 1322 C CA . LEU A 1 171 ? -4.309 8.632 5.048 1.00 98.06 171 LEU A CA 1
ATOM 1323 C C . LEU A 1 171 ? -5.760 8.806 4.584 1.00 98.06 171 LEU A C 1
ATOM 1325 O O . LEU A 1 171 ? -6.490 9.647 5.112 1.00 98.06 171 LEU A O 1
ATOM 1329 N N . HIS A 1 172 ? -6.180 8.017 3.597 1.00 98.00 172 HIS A N 1
ATOM 1330 C CA . HIS A 1 172 ? -7.505 8.163 3.005 1.00 98.00 172 HIS A CA 1
ATOM 1331 C C . HIS A 1 172 ? -8.611 7.527 3.850 1.00 98.00 172 HIS A C 1
ATOM 1333 O O . HIS A 1 172 ? -9.727 8.042 3.850 1.00 98.00 172 HIS A O 1
ATOM 1339 N N . LEU A 1 173 ? -8.324 6.478 4.625 1.0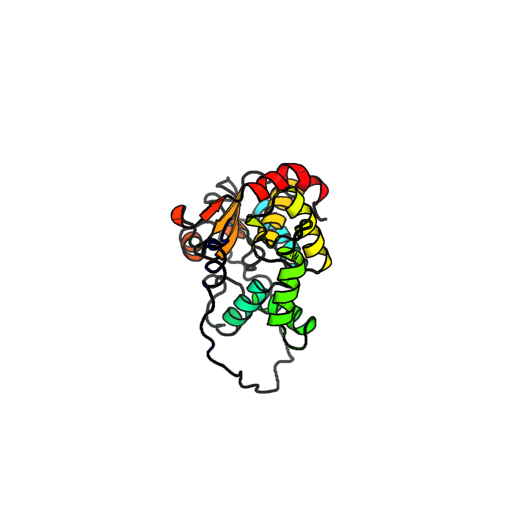0 97.81 173 LEU A N 1
ATOM 1340 C CA . LEU A 1 173 ? -9.266 5.977 5.626 1.00 97.81 173 LEU A CA 1
ATOM 1341 C C . LEU A 1 173 ? -9.665 7.099 6.586 1.00 97.81 173 LEU A C 1
ATOM 1343 O O . LEU A 1 173 ? -10.856 7.387 6.702 1.00 97.81 173 LEU A O 1
ATOM 1347 N N . ARG A 1 174 ? -8.684 7.796 7.181 1.00 97.75 174 ARG A N 1
ATOM 1348 C CA . ARG A 1 174 ? -8.967 8.884 8.125 1.00 97.75 174 ARG A CA 1
ATOM 1349 C C . ARG A 1 174 ? -9.645 10.067 7.444 1.00 97.75 174 ARG A C 1
ATOM 1351 O O . ARG A 1 174 ? -10.730 10.469 7.847 1.00 97.75 174 ARG A O 1
ATOM 1358 N N . HIS A 1 175 ? -8.993 10.637 6.436 1.00 97.62 175 HIS A N 1
ATOM 1359 C CA . HIS A 1 175 ? -9.318 11.989 5.969 1.00 97.62 175 HIS A CA 1
ATOM 1360 C C . HIS A 1 175 ? -10.254 12.028 4.754 1.00 97.62 175 HIS A C 1
ATOM 1362 O O . HIS A 1 175 ? -10.787 13.088 4.444 1.00 97.62 175 HIS A O 1
ATOM 1368 N N . LYS A 1 176 ? -10.482 10.893 4.072 1.00 95.81 176 LYS A N 1
ATOM 1369 C CA . LYS A 1 176 ? -11.455 10.777 2.965 1.00 95.81 176 LYS A CA 1
ATOM 1370 C C . LYS A 1 176 ? -12.714 10.018 3.381 1.00 95.81 176 LYS A C 1
ATOM 1372 O O . LYS A 1 176 ? -13.809 10.422 3.010 1.00 95.81 176 LYS A O 1
ATOM 1377 N N . LEU A 1 177 ? -12.568 8.926 4.137 1.00 95.50 177 LEU A N 1
ATOM 1378 C CA . LEU A 1 177 ? -13.691 8.064 4.534 1.00 95.50 177 LEU A CA 1
ATOM 1379 C C . LEU A 1 177 ? -14.166 8.278 5.979 1.00 95.50 177 LEU A C 1
ATOM 1381 O O . LEU A 1 177 ? -15.192 7.720 6.356 1.00 95.50 177 LEU A O 1
ATOM 1385 N N . GLY A 1 178 ? -13.452 9.069 6.787 1.00 95.31 178 GLY A N 1
ATOM 1386 C CA . GLY A 1 178 ? -13.818 9.328 8.184 1.00 95.31 178 GLY A CA 1
ATOM 1387 C C . GLY A 1 178 ? -13.598 8.140 9.129 1.00 95.31 178 GLY A C 1
ATOM 1388 O O . GLY A 1 178 ? -14.093 8.154 10.253 1.00 95.31 178 GLY A O 1
ATOM 1389 N N . ILE A 1 179 ? -12.859 7.114 8.702 1.00 95.81 179 ILE A N 1
ATOM 1390 C CA . ILE A 1 179 ? -12.535 5.929 9.503 1.00 95.81 179 ILE A CA 1
ATOM 1391 C C . ILE A 1 179 ? -11.222 6.207 10.234 1.00 95.81 179 ILE A C 1
ATOM 1393 O O . ILE A 1 179 ? -10.149 6.146 9.638 1.00 95.81 179 ILE A O 1
ATOM 1397 N N . SER A 1 180 ? -11.298 6.537 11.521 1.00 94.75 180 SER A N 1
ATOM 1398 C CA . SER A 1 180 ? -10.129 6.876 12.347 1.00 94.75 180 SER A CA 1
ATOM 1399 C C . SER A 1 180 ? -9.603 5.715 13.193 1.00 94.75 180 SER A C 1
ATOM 1401 O O . SER A 1 180 ? -8.432 5.739 13.571 1.00 94.75 180 SER A O 1
ATOM 1403 N N . ASP A 1 181 ? -10.435 4.705 13.464 1.00 96.25 181 ASP A N 1
ATOM 1404 C CA . ASP A 1 181 ? -10.090 3.559 14.311 1.00 96.25 181 ASP A CA 1
ATOM 1405 C C . ASP A 1 181 ? -9.393 2.446 13.508 1.00 96.25 181 ASP A C 1
ATOM 1407 O O . ASP A 1 181 ? -9.969 1.418 13.139 1.00 96.25 181 ASP A O 1
ATOM 1411 N N . PHE A 1 182 ? -8.129 2.693 13.168 1.00 98.06 182 PHE A N 1
ATOM 1412 C CA . PHE A 1 182 ? -7.276 1.737 12.470 1.00 98.06 182 PHE A CA 1
ATOM 1413 C C . PHE A 1 182 ? -5.834 1.789 12.969 1.00 98.06 182 PHE A C 1
ATOM 1415 O O . PHE A 1 182 ? -5.399 2.705 13.665 1.00 98.06 182 PHE A O 1
ATOM 1422 N N . THR A 1 183 ? -5.039 0.798 12.583 1.00 98.19 183 THR A N 1
ATOM 1423 C CA . THR A 1 183 ? -3.610 0.748 12.879 1.00 98.19 183 THR A CA 1
ATOM 1424 C C . THR A 1 183 ? -2.809 0.285 11.671 1.00 98.19 183 THR A C 1
ATOM 1426 O O . THR A 1 183 ? -3.109 -0.742 11.069 1.00 98.19 183 THR A O 1
ATOM 1429 N N . ILE A 1 184 ? -1.768 1.043 11.322 1.00 98.12 184 ILE A N 1
ATOM 1430 C CA . ILE A 1 184 ? -0.740 0.612 10.376 1.00 98.12 184 ILE A CA 1
ATOM 1431 C C . ILE A 1 184 ? 0.252 -0.278 11.123 1.00 98.12 184 ILE A C 1
ATOM 1433 O O . ILE A 1 184 ? 0.923 0.165 12.061 1.00 98.12 184 ILE A O 1
ATOM 1437 N N . TYR A 1 185 ? 0.329 -1.539 10.709 1.00 97.00 185 TYR A N 1
ATOM 1438 C CA . TYR A 1 185 ? 1.246 -2.519 11.272 1.00 97.00 185 TYR A CA 1
ATOM 1439 C C . TYR A 1 185 ? 2.400 -2.787 10.322 1.00 97.00 185 TYR A C 1
ATOM 1441 O O . TYR A 1 185 ? 2.194 -3.025 9.132 1.00 97.00 185 TYR A O 1
ATOM 1449 N N . SER A 1 186 ? 3.604 -2.861 10.881 1.00 94.75 186 SER A N 1
ATOM 1450 C CA . SER A 1 186 ? 4.758 -3.433 10.203 1.00 94.75 186 SER A CA 1
ATOM 1451 C C . SER A 1 186 ? 4.997 -4.852 10.678 1.00 94.75 186 SER A C 1
ATOM 1453 O O . SER A 1 186 ? 5.368 -5.074 11.832 1.00 94.75 186 SER A O 1
ATOM 1455 N N . ASN A 1 187 ? 4.778 -5.827 9.795 1.00 94.56 187 ASN A N 1
ATOM 1456 C CA . ASN A 1 187 ? 4.993 -7.232 10.101 1.00 94.56 187 ASN A CA 1
ATOM 1457 C C . ASN A 1 187 ? 6.386 -7.668 9.644 1.00 94.56 187 ASN A C 1
ATOM 1459 O O . ASN A 1 187 ? 6.626 -7.934 8.464 1.00 94.56 187 ASN A O 1
ATOM 1463 N N . ARG A 1 188 ? 7.301 -7.829 10.600 1.00 90.88 188 ARG A N 1
ATOM 1464 C CA . ARG A 1 188 ? 8.697 -8.210 10.341 1.00 90.88 188 ARG A CA 1
ATOM 1465 C C . ARG A 1 188 ? 8.823 -9.649 9.845 1.00 90.88 188 ARG A C 1
ATOM 1467 O O . ARG A 1 188 ? 9.724 -9.954 9.070 1.00 90.88 188 ARG A O 1
ATOM 1474 N N . LYS A 1 189 ? 7.908 -10.537 10.251 1.00 92.56 189 LYS A N 1
ATOM 1475 C CA . LYS A 1 189 ? 7.894 -11.956 9.851 1.00 92.56 189 LYS A CA 1
ATOM 1476 C C . LYS A 1 189 ? 7.397 -12.173 8.416 1.00 92.56 189 LYS A C 1
ATOM 1478 O O . LYS A 1 189 ? 7.668 -13.225 7.821 1.00 92.56 189 LYS A O 1
ATOM 1483 N N . LEU A 1 190 ? 6.621 -11.228 7.892 1.00 89.81 190 LEU A N 1
ATOM 1484 C CA . LEU A 1 190 ? 6.149 -11.195 6.506 1.00 89.81 190 LEU A CA 1
ATOM 1485 C C . LEU A 1 190 ? 6.957 -10.210 5.643 1.00 89.81 190 LEU A C 1
ATOM 1487 O O . LEU A 1 190 ? 6.889 -10.299 4.423 1.00 89.81 190 LEU A O 1
ATOM 1491 N N . SER A 1 191 ? 7.721 -9.310 6.273 1.00 89.25 191 SER A N 1
ATOM 1492 C CA . SER A 1 191 ? 8.370 -8.159 5.631 1.00 89.25 191 SER A CA 1
ATOM 1493 C C . SER A 1 191 ? 7.367 -7.321 4.831 1.00 89.25 191 SER A C 1
ATOM 1495 O O . SER A 1 191 ? 7.605 -6.976 3.676 1.00 89.25 191 SER A O 1
ATOM 1497 N N . HIS A 1 192 ? 6.210 -7.053 5.444 1.00 92.69 192 HIS A N 1
ATOM 1498 C CA . HIS A 1 192 ? 5.077 -6.390 4.804 1.00 92.69 192 HIS A CA 1
ATOM 1499 C C . HIS A 1 192 ? 4.344 -5.481 5.785 1.00 92.69 192 HIS A C 1
ATOM 1501 O O . HIS A 1 192 ? 4.126 -5.868 6.939 1.00 92.69 192 HIS A O 1
ATOM 1507 N N . ASN A 1 193 ? 3.922 -4.317 5.300 1.00 94.62 193 ASN A N 1
ATOM 1508 C CA . ASN A 1 193 ? 3.117 -3.366 6.051 1.00 94.62 193 ASN A CA 1
ATOM 1509 C C . ASN A 1 193 ? 1.691 -3.345 5.494 1.00 94.62 193 ASN A C 1
ATOM 1511 O O . ASN A 1 193 ? 1.486 -3.425 4.284 1.00 94.62 193 ASN A O 1
ATOM 1515 N N . TYR A 1 194 ? 0.709 -3.261 6.384 1.00 96.44 194 TYR A N 1
ATOM 1516 C CA . TYR A 1 194 ? -0.711 -3.243 6.035 1.00 96.44 194 TYR A CA 1
ATOM 1517 C C . TYR A 1 194 ? -1.507 -2.496 7.102 1.00 96.44 194 TYR A C 1
ATOM 1519 O O . TYR A 1 194 ? -1.031 -2.286 8.222 1.00 96.44 194 TYR A O 1
ATOM 1527 N N . VAL A 1 195 ? -2.729 -2.101 6.753 1.00 98.25 195 VAL A N 1
ATOM 1528 C CA . VAL A 1 195 ? -3.637 -1.422 7.678 1.00 98.25 195 VAL A CA 1
ATOM 1529 C C . VAL A 1 195 ? -4.623 -2.424 8.256 1.00 98.25 195 VAL A C 1
ATOM 1531 O O . VAL A 1 195 ? -5.104 -3.304 7.545 1.00 98.25 195 VAL A O 1
ATOM 1534 N N . VAL A 1 196 ? -4.927 -2.297 9.543 1.00 98.31 196 VAL A N 1
ATOM 1535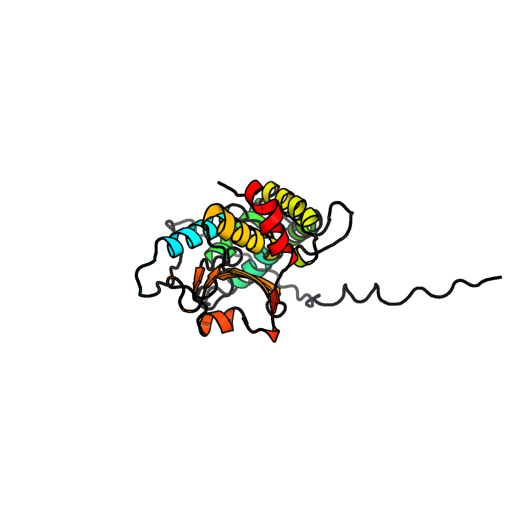 C CA . VAL A 1 196 ? -5.999 -3.035 10.212 1.00 98.31 196 VAL A CA 1
ATOM 1536 C C . VAL A 1 196 ? -7.028 -2.043 10.721 1.00 98.31 196 VAL A C 1
ATOM 1538 O O . VAL A 1 196 ? -6.691 -1.196 11.539 1.00 98.31 196 VAL A O 1
ATOM 1541 N N . ILE A 1 197 ? -8.266 -2.159 10.254 1.00 98.19 197 ILE A N 1
ATOM 1542 C CA . ILE A 1 197 ? -9.423 -1.519 10.883 1.00 98.19 197 ILE A CA 1
ATOM 1543 C C . ILE A 1 197 ? -9.795 -2.373 12.096 1.00 98.19 197 ILE A C 1
ATOM 1545 O O . ILE A 1 197 ? -9.926 -3.599 11.970 1.00 98.19 197 ILE A O 1
ATOM 1549 N N . HIS A 1 198 ? -9.919 -1.742 13.263 1.00 96.62 198 HIS A N 1
ATOM 1550 C CA . HIS A 1 198 ? -10.280 -2.431 14.504 1.00 96.62 198 HIS A CA 1
ATOM 1551 C C . HIS A 1 198 ? -11.734 -2.922 14.469 1.00 96.62 198 HIS A C 1
ATOM 1553 O O . HIS A 1 198 ? -12.490 -2.541 13.574 1.00 96.62 198 HIS A O 1
ATOM 1559 N N . PRO A 1 199 ? -12.141 -3.833 15.371 1.00 95.56 199 PRO A N 1
ATOM 1560 C CA . PRO A 1 199 ? -13.507 -4.336 15.388 1.00 95.56 199 PRO A CA 1
ATOM 1561 C C . PRO A 1 199 ? -14.565 -3.225 15.454 1.00 95.56 199 PRO A C 1
ATOM 1563 O O . PRO A 1 199 ? -14.578 -2.422 16.381 1.00 95.56 199 PRO A O 1
ATOM 1566 N N . THR A 1 200 ? -15.491 -3.228 14.495 1.00 91.56 200 THR A N 1
ATOM 1567 C CA . THR A 1 200 ? -16.660 -2.335 14.454 1.00 91.56 200 THR A CA 1
ATOM 1568 C C . THR A 1 200 ? -17.932 -3.135 14.173 1.00 91.56 200 THR A C 1
ATOM 1570 O O . THR A 1 200 ? -17.880 -4.338 13.915 1.00 91.56 200 THR A O 1
ATOM 1573 N N . ASN A 1 201 ? -19.092 -2.473 14.156 1.00 89.19 201 ASN A N 1
ATOM 1574 C CA . ASN A 1 201 ? -20.342 -3.105 13.722 1.00 89.19 201 ASN A CA 1
ATOM 1575 C C . ASN A 1 201 ? -20.274 -3.617 12.270 1.00 89.19 201 ASN A C 1
ATOM 1577 O O . ASN A 1 201 ? -20.931 -4.598 11.932 1.00 89.19 201 ASN A O 1
ATOM 1581 N N . GLU A 1 202 ? -19.484 -2.968 11.410 1.00 87.50 202 GLU A N 1
ATOM 1582 C CA . GLU A 1 202 ? -19.319 -3.357 10.002 1.00 87.50 202 GLU A CA 1
ATOM 1583 C C . GLU A 1 202 ? -18.220 -4.404 9.814 1.00 87.50 202 GLU A C 1
ATOM 1585 O O . GLU A 1 202 ? -18.299 -5.221 8.898 1.00 87.50 202 GLU A O 1
ATOM 1590 N N . PHE A 1 203 ? -17.217 -4.401 10.695 1.00 91.25 203 PHE A N 1
ATOM 1591 C CA . PHE A 1 203 ? -16.121 -5.363 10.716 1.00 91.25 203 PHE A CA 1
ATOM 1592 C C . PHE A 1 203 ? -16.032 -6.027 12.098 1.00 91.25 203 PHE A C 1
ATOM 1594 O O . PHE A 1 203 ? -15.136 -5.689 12.870 1.00 91.25 203 PHE A O 1
ATOM 1601 N N . PRO A 1 204 ? -16.905 -6.991 12.447 1.00 92.00 204 PRO A N 1
ATOM 1602 C CA . PRO A 1 204 ? -16.983 -7.514 13.817 1.00 92.00 204 PRO A CA 1
ATOM 1603 C C . PRO A 1 204 ? -15.688 -8.151 14.340 1.00 92.00 204 PRO A C 1
ATOM 1605 O O . PRO A 1 204 ? -15.459 -8.193 15.545 1.00 92.00 204 PRO A O 1
ATOM 1608 N N . LYS A 1 205 ? -14.822 -8.649 13.448 1.00 94.75 205 LYS A N 1
ATOM 1609 C CA . LYS A 1 205 ? -13.502 -9.214 13.794 1.00 94.75 205 LYS A CA 1
ATOM 1610 C C . LYS A 1 205 ? -12.333 -8.263 13.513 1.00 94.75 205 LYS A C 1
ATOM 1612 O O . LYS A 1 205 ? -11.180 -8.656 13.707 1.00 94.75 205 LYS A O 1
ATOM 1617 N N . GLY A 1 206 ? -12.619 -7.051 13.040 1.00 96.44 206 GLY A N 1
ATOM 1618 C CA . GLY A 1 206 ? -11.673 -6.177 12.353 1.00 96.44 206 GLY A CA 1
ATOM 1619 C C . GLY A 1 206 ? -11.416 -6.621 10.908 1.00 96.44 206 GLY A C 1
ATOM 1620 O O . GLY A 1 206 ? -11.893 -7.670 10.458 1.00 96.44 206 GLY A O 1
ATOM 1621 N N . ALA A 1 207 ? -10.646 -5.830 10.167 1.00 96.88 207 ALA A N 1
ATOM 1622 C CA . ALA A 1 207 ? -10.314 -6.118 8.773 1.00 96.88 207 ALA A CA 1
ATOM 1623 C C . ALA A 1 207 ? -8.905 -5.658 8.404 1.00 96.88 207 ALA A C 1
ATOM 1625 O O . ALA A 1 207 ? -8.471 -4.594 8.829 1.00 96.88 207 ALA A O 1
ATOM 1626 N N . ILE A 1 208 ? -8.210 -6.438 7.574 1.00 96.88 208 ILE A N 1
ATOM 1627 C CA . ILE A 1 208 ? -6.980 -6.004 6.904 1.00 96.88 208 ILE A CA 1
ATOM 1628 C C . ILE A 1 208 ? -7.358 -5.275 5.619 1.00 96.88 208 ILE A C 1
ATOM 1630 O O . ILE A 1 208 ? -8.167 -5.771 4.834 1.00 96.88 208 ILE A O 1
ATOM 1634 N N . VAL A 1 209 ? -6.724 -4.130 5.390 1.00 97.38 209 VAL A N 1
ATOM 1635 C CA . VAL A 1 209 ? -6.830 -3.333 4.170 1.00 97.38 209 VAL A CA 1
ATOM 1636 C C . VAL A 1 209 ? -5.446 -3.256 3.528 1.00 97.38 209 VAL A C 1
ATOM 1638 O O . VAL A 1 209 ? -4.496 -2.754 4.135 1.00 97.38 209 VAL A O 1
ATOM 1641 N N . ASP A 1 210 ? -5.322 -3.790 2.312 1.00 95.38 210 ASP A N 1
ATOM 1642 C CA . ASP A 1 210 ? -4.031 -3.944 1.638 1.00 95.38 210 ASP A CA 1
ATOM 1643 C C . ASP A 1 210 ? -4.141 -3.796 0.110 1.00 95.38 210 ASP A C 1
ATOM 1645 O O . ASP A 1 210 ? -4.619 -4.680 -0.613 1.00 95.38 210 ASP A O 1
ATOM 1649 N N . SER A 1 211 ? -3.642 -2.664 -0.386 1.00 94.81 211 SER A N 1
ATOM 1650 C CA . SER A 1 211 ? -3.561 -2.327 -1.811 1.00 94.81 211 SER A CA 1
ATOM 1651 C C . SER A 1 211 ? -2.312 -2.861 -2.510 1.00 94.81 211 SER A C 1
ATOM 1653 O O . SER A 1 211 ? -2.283 -2.953 -3.743 1.00 94.81 211 SER A O 1
ATOM 1655 N N . TRP A 1 212 ? -1.295 -3.276 -1.758 1.00 96.44 212 TRP A N 1
ATOM 1656 C CA . TRP A 1 212 ? -0.054 -3.786 -2.327 1.00 96.44 212 TRP A CA 1
ATOM 1657 C C . TRP A 1 212 ? -0.229 -5.225 -2.805 1.00 96.44 212 TRP A C 1
ATOM 1659 O O . TRP A 1 212 ? 0.172 -5.555 -3.920 1.00 96.44 212 TRP A O 1
ATOM 1669 N N . THR A 1 213 ? -0.909 -6.073 -2.029 1.00 94.00 213 THR A N 1
ATOM 1670 C CA . THR A 1 213 ? -1.217 -7.453 -2.450 1.00 94.00 213 THR A CA 1
ATOM 1671 C C . THR A 1 213 ? -2.384 -7.557 -3.430 1.00 94.00 213 THR A C 1
ATOM 1673 O O . THR A 1 213 ? -2.520 -8.568 -4.129 1.00 94.00 213 THR A O 1
ATOM 1676 N N . GLY A 1 214 ? -3.232 -6.527 -3.483 1.00 91.88 214 GLY A N 1
ATOM 1677 C CA . GLY A 1 214 ? -4.470 -6.522 -4.259 1.00 91.88 214 GLY A CA 1
ATOM 1678 C C . GLY A 1 214 ? -5.564 -7.414 -3.671 1.00 91.88 214 GLY A C 1
ATOM 1679 O O . GLY A 1 214 ? -6.478 -7.784 -4.403 1.00 91.88 214 GLY A O 1
ATOM 1680 N N . GLN A 1 215 ? -5.452 -7.785 -2.391 1.00 90.56 215 GLN A N 1
ATOM 1681 C CA . GLN A 1 215 ? -6.481 -8.531 -1.656 1.00 90.56 215 GLN A CA 1
ATOM 1682 C C . GLN A 1 215 ? -7.688 -7.653 -1.299 1.00 90.56 215 GLN A C 1
ATOM 1684 O O . GLN A 1 215 ? -8.747 -8.190 -0.988 1.00 90.56 215 GLN A O 1
ATOM 1689 N N . GLY A 1 216 ? -7.551 -6.323 -1.366 1.00 91.94 216 GLY A N 1
ATOM 1690 C CA . GLY A 1 216 ? -8.640 -5.415 -1.029 1.00 91.94 216 GLY A CA 1
ATOM 1691 C C . GLY A 1 216 ? -8.812 -5.314 0.479 1.00 91.94 216 GLY A C 1
ATOM 1692 O O . GLY A 1 216 ? -7.842 -5.144 1.223 1.00 91.94 216 GLY A O 1
ATOM 1693 N N . VAL A 1 217 ? -10.063 -5.439 0.907 1.00 94.50 217 VAL A N 1
ATOM 1694 C CA . VAL A 1 217 ? -10.438 -5.577 2.312 1.00 94.50 217 VAL A CA 1
ATOM 1695 C C . VAL A 1 217 ? -10.732 -7.039 2.606 1.00 94.50 217 VAL A C 1
ATOM 1697 O O . VAL A 1 217 ? -11.538 -7.666 1.919 1.00 94.50 217 VAL A O 1
ATOM 1700 N N . VAL A 1 218 ? -10.099 -7.587 3.639 1.00 93.44 218 VAL A N 1
ATOM 1701 C CA . VAL A 1 218 ? -10.339 -8.958 4.098 1.00 93.44 218 VAL A CA 1
ATOM 1702 C C . VAL A 1 218 ? -10.622 -8.962 5.594 1.00 93.44 218 VAL A C 1
ATOM 1704 O O . VAL A 1 218 ? -9.913 -8.323 6.369 1.00 93.44 218 VAL A O 1
ATOM 1707 N N . GLU A 1 219 ? -11.661 -9.682 6.016 1.00 94.56 219 GLU A N 1
ATOM 1708 C CA . GLU A 1 219 ? -11.982 -9.821 7.439 1.00 94.56 219 GLU A CA 1
ATOM 1709 C C . GLU A 1 219 ? -10.802 -10.477 8.176 1.00 94.56 219 GLU A C 1
ATOM 1711 O O . GLU A 1 219 ? -10.185 -11.426 7.678 1.00 94.56 219 GLU A O 1
ATOM 1716 N N . LEU A 1 220 ? -10.487 -9.985 9.376 1.00 95.06 220 LEU A N 1
ATOM 1717 C CA . LEU A 1 220 ? -9.396 -10.485 10.216 1.00 95.06 220 LEU A CA 1
ATOM 1718 C C . LEU A 1 220 ? -9.810 -11.759 10.984 1.00 95.06 220 LEU A C 1
ATOM 1720 O O . LEU A 1 220 ? -9.672 -11.876 12.207 1.00 95.06 220 LEU A O 1
ATOM 1724 N N . ASP A 1 221 ? -10.323 -12.739 10.243 1.00 94.50 221 ASP A N 1
ATOM 1725 C CA . ASP A 1 221 ? -10.653 -14.073 10.735 1.00 94.50 221 ASP A CA 1
ATOM 1726 C C . ASP A 1 221 ? -9.396 -14.935 10.981 1.00 94.50 221 ASP A C 1
ATOM 1728 O O . ASP A 1 221 ? -8.252 -14.510 10.784 1.00 94.50 221 ASP A O 1
ATOM 1732 N N . PHE A 1 222 ? -9.592 -16.178 11.428 1.00 93.62 222 PHE A N 1
ATOM 1733 C CA . PHE A 1 222 ? -8.487 -17.101 11.699 1.00 93.62 222 PHE A CA 1
ATOM 1734 C C . PHE A 1 222 ? -7.608 -17.363 10.463 1.00 93.62 222 PHE A C 1
ATOM 1736 O O . PHE A 1 222 ? -6.378 -17.368 10.571 1.00 93.62 222 PHE A O 1
ATOM 1743 N N . LYS A 1 223 ? -8.214 -17.538 9.281 1.00 92.56 223 LYS A N 1
ATOM 1744 C CA . LYS A 1 223 ? -7.490 -17.819 8.035 1.00 92.56 223 LYS A CA 1
ATOM 1745 C C . LYS A 1 223 ? -6.625 -16.623 7.640 1.00 92.56 223 LYS A C 1
ATOM 1747 O O . LYS A 1 223 ? -5.436 -16.787 7.360 1.00 92.56 223 LYS A O 1
ATOM 1752 N N . THR A 1 224 ? -7.192 -15.422 7.662 1.00 93.25 224 THR A N 1
ATOM 1753 C CA . THR A 1 224 ? -6.496 -14.174 7.342 1.00 93.25 224 THR A CA 1
ATOM 1754 C C . THR A 1 224 ? -5.381 -13.891 8.344 1.00 93.25 224 THR A C 1
ATOM 1756 O O . THR A 1 224 ? -4.263 -13.579 7.929 1.00 93.25 224 THR A O 1
ATOM 1759 N N . ARG A 1 225 ? -5.620 -14.085 9.649 1.00 94.31 225 ARG A N 1
ATOM 1760 C CA . ARG A 1 225 ? -4.583 -13.935 10.686 1.00 94.31 225 ARG A CA 1
ATOM 1761 C C . ARG A 1 225 ? -3.393 -14.858 10.443 1.00 94.31 225 ARG A C 1
ATOM 1763 O O . ARG A 1 225 ? -2.251 -14.415 10.555 1.00 94.31 225 ARG A O 1
ATOM 1770 N N . LEU A 1 226 ? -3.630 -16.118 10.069 1.00 93.44 226 LEU A N 1
ATOM 1771 C CA . LEU A 1 226 ? -2.555 -17.045 9.708 1.00 93.44 226 LEU A CA 1
ATOM 1772 C C . LEU A 1 226 ? -1.826 -16.612 8.430 1.00 93.44 226 LEU A C 1
ATOM 1774 O O . LEU A 1 226 ? -0.595 -16.568 8.425 1.00 93.44 226 LEU A O 1
ATOM 1778 N N . LYS A 1 227 ? -2.568 -16.244 7.376 1.00 91.50 227 LYS A N 1
ATOM 1779 C CA . LYS A 1 227 ? -2.007 -15.801 6.088 1.00 91.50 227 LYS A CA 1
ATOM 1780 C C . LYS A 1 227 ? -1.079 -14.597 6.253 1.00 91.50 227 LYS A C 1
ATOM 1782 O O . LYS A 1 227 ? 0.043 -14.610 5.752 1.00 91.50 227 LYS A O 1
ATOM 1787 N N . PHE A 1 228 ? -1.521 -13.592 7.004 1.00 93.19 228 PHE A N 1
ATOM 1788 C CA . PHE A 1 228 ? -0.750 -12.379 7.275 1.00 93.19 228 PHE A CA 1
ATOM 1789 C C . PHE A 1 228 ? 0.219 -12.517 8.451 1.00 93.19 228 PHE A C 1
ATOM 1791 O O . PHE A 1 228 ? 0.905 -11.553 8.780 1.00 93.19 228 PHE A O 1
ATOM 1798 N N . LYS A 1 229 ? 0.297 -13.693 9.095 1.00 94.94 229 LYS A N 1
ATOM 1799 C CA . LYS A 1 229 ? 1.070 -13.928 10.328 1.00 94.94 229 LYS A CA 1
ATOM 1800 C C . LYS A 1 229 ? 0.799 -12.856 11.392 1.00 94.94 229 LYS A C 1
ATOM 1802 O O . LYS A 1 229 ? 1.723 -12.395 12.065 1.00 94.94 229 LYS A O 1
ATOM 1807 N N . HIS A 1 230 ? -0.456 -12.432 11.501 1.00 95.12 230 HIS A N 1
ATOM 1808 C CA . HIS A 1 230 ? -0.899 -11.354 12.374 1.00 95.12 230 HIS A CA 1
ATOM 1809 C C . HIS A 1 230 ? -0.961 -11.853 13.824 1.00 95.12 230 HIS A C 1
ATOM 1811 O O . HIS A 1 230 ? -1.977 -12.375 14.284 1.00 95.12 230 HIS A O 1
ATOM 1817 N N . ARG A 1 231 ? 0.182 -11.756 14.507 1.00 94.69 231 ARG A N 1
ATOM 1818 C CA . ARG A 1 231 ? 0.387 -12.057 15.930 1.00 94.69 231 ARG A CA 1
ATOM 1819 C C . ARG A 1 231 ? 1.303 -10.989 16.509 1.00 94.69 231 ARG A C 1
ATOM 1821 O O . ARG A 1 231 ? 2.228 -10.583 15.811 1.00 94.69 231 ARG A O 1
ATOM 1828 N N . GLU A 1 232 ? 1.072 -10.589 17.753 1.00 93.50 232 GLU A N 1
ATOM 1829 C CA . GLU A 1 232 ? 1.781 -9.478 18.411 1.00 93.50 232 GLU A CA 1
ATOM 1830 C C . GLU A 1 232 ? 3.307 -9.601 18.328 1.00 93.50 232 GLU A C 1
ATOM 1832 O O . GLU A 1 232 ? 3.992 -8.643 17.997 1.00 93.50 232 GLU A O 1
ATOM 1837 N N . GLU A 1 233 ? 3.843 -10.809 18.495 1.00 95.31 233 GLU A N 1
ATOM 1838 C CA . GLU A 1 233 ? 5.277 -11.111 18.365 1.00 95.31 233 GLU A CA 1
ATOM 1839 C C . GLU A 1 233 ? 5.879 -10.817 16.973 1.00 95.31 233 GLU A C 1
ATOM 1841 O O . GLU A 1 233 ? 7.095 -10.684 16.830 1.00 95.31 233 GLU A O 1
ATOM 1846 N N . ASN A 1 234 ? 5.048 -10.737 15.930 1.00 96.00 234 ASN A N 1
ATOM 1847 C CA . ASN A 1 234 ? 5.484 -10.579 14.543 1.00 96.00 234 ASN A CA 1
ATOM 1848 C C . ASN A 1 234 ? 5.405 -9.135 14.040 1.00 96.00 234 ASN A C 1
ATOM 1850 O O . ASN A 1 234 ? 6.001 -8.845 12.995 1.00 96.00 234 ASN A O 1
ATOM 1854 N N . TYR A 1 235 ? 4.668 -8.251 14.719 1.00 95.69 235 TYR A N 1
ATOM 1855 C CA . TYR A 1 235 ? 4.419 -6.896 14.235 1.00 95.69 235 TYR A CA 1
ATOM 1856 C C . TYR A 1 235 ? 4.715 -5.804 15.260 1.00 95.69 235 TYR A C 1
ATOM 1858 O O . TYR A 1 235 ? 4.716 -6.016 16.465 1.00 95.69 235 TYR A O 1
ATOM 1866 N N . SER A 1 236 ? 4.933 -4.595 14.753 1.00 95.50 236 SER A N 1
ATOM 1867 C CA . SER A 1 236 ? 4.963 -3.364 15.544 1.00 95.50 236 SER A CA 1
ATOM 1868 C C . SER A 1 236 ? 4.072 -2.302 14.903 1.00 95.50 236 SER A C 1
ATOM 1870 O O . SER A 1 236 ? 3.845 -2.336 13.693 1.00 95.50 236 SER A O 1
ATOM 1872 N N . VAL A 1 237 ? 3.573 -1.366 15.709 1.00 96.06 237 VAL A N 1
ATOM 1873 C CA . VAL A 1 237 ? 2.823 -0.198 15.222 1.00 96.06 237 VAL A CA 1
ATOM 1874 C C . VAL A 1 237 ? 3.790 0.820 14.625 1.00 96.06 237 VAL A C 1
ATOM 1876 O O . VAL A 1 237 ? 4.834 1.097 15.216 1.00 96.06 237 VAL A O 1
ATOM 1879 N N . ASP A 1 238 ? 3.441 1.384 13.471 1.00 93.75 238 ASP A N 1
ATOM 1880 C CA . ASP A 1 238 ? 4.223 2.448 12.838 1.00 93.75 238 ASP A CA 1
ATOM 1881 C C . ASP A 1 238 ? 3.792 3.833 13.354 1.00 93.75 238 ASP A C 1
ATOM 1883 O O . ASP A 1 238 ? 2.880 4.470 12.825 1.00 93.75 238 ASP A O 1
ATOM 1887 N N . ALA A 1 239 ? 4.421 4.284 14.442 1.00 95.25 239 ALA A N 1
ATOM 1888 C CA . ALA A 1 239 ? 4.056 5.536 15.107 1.00 95.25 239 ALA A CA 1
ATOM 1889 C C . ALA A 1 239 ? 4.289 6.780 14.230 1.00 95.25 239 ALA A C 1
ATOM 1891 O O . ALA A 1 239 ? 3.479 7.704 14.262 1.00 95.25 239 ALA A O 1
ATOM 1892 N N . ASN A 1 240 ? 5.352 6.794 13.419 1.00 95.62 240 ASN A N 1
ATOM 1893 C CA . ASN A 1 240 ? 5.683 7.941 12.570 1.00 95.62 240 ASN A CA 1
ATOM 1894 C C . ASN A 1 240 ? 4.659 8.120 11.447 1.00 95.62 240 ASN A C 1
ATOM 1896 O O . ASN A 1 240 ? 4.283 9.249 11.131 1.00 95.62 240 ASN A O 1
ATOM 1900 N N . MET A 1 241 ? 4.190 7.017 10.854 1.00 96.81 241 MET A N 1
ATOM 1901 C CA . MET A 1 241 ? 3.128 7.059 9.850 1.00 96.81 241 MET A CA 1
ATOM 1902 C C . MET A 1 241 ? 1.815 7.580 10.425 1.00 96.81 241 MET A C 1
ATOM 1904 O O . MET A 1 241 ? 1.169 8.421 9.800 1.00 96.81 241 MET A O 1
ATOM 1908 N N . HIS A 1 242 ? 1.442 7.126 11.624 1.00 97.50 242 HIS A N 1
ATOM 1909 C CA . HIS A 1 242 ? 0.267 7.649 12.319 1.00 97.50 242 HIS A CA 1
ATOM 1910 C C . HIS A 1 242 ? 0.407 9.142 12.593 1.00 97.50 242 HIS A C 1
ATOM 1912 O O . HIS A 1 242 ? -0.431 9.909 12.131 1.00 97.50 242 HIS A O 1
ATOM 1918 N N . GLU A 1 243 ? 1.500 9.567 13.234 1.00 97.25 243 GLU A N 1
ATOM 1919 C CA . GLU A 1 243 ? 1.785 10.980 13.514 1.00 97.25 243 GLU A CA 1
ATOM 1920 C C . GLU A 1 243 ? 1.738 11.838 12.241 1.00 97.25 243 GLU A C 1
ATOM 1922 O O . GLU A 1 243 ? 1.185 12.941 12.244 1.00 97.25 243 GLU A O 1
ATOM 1927 N N . TRP A 1 244 ? 2.280 11.329 11.132 1.00 97.50 244 TRP A N 1
ATOM 1928 C CA . TRP A 1 244 ? 2.223 12.014 9.847 1.00 97.50 244 TRP A CA 1
ATOM 1929 C C . TRP A 1 244 ? 0.793 12.185 9.336 1.00 97.50 244 TRP A C 1
ATOM 1931 O O . TRP A 1 244 ? 0.425 13.289 8.927 1.00 97.50 244 TRP A O 1
ATOM 1941 N N . ILE A 1 245 ? -0.023 11.126 9.391 1.00 97.94 245 ILE A N 1
ATOM 1942 C CA . ILE A 1 245 ? -1.436 11.186 9.006 1.00 97.94 245 ILE A CA 1
ATOM 1943 C C . ILE A 1 245 ? -2.150 12.254 9.836 1.00 97.94 245 ILE A C 1
ATOM 1945 O O . ILE A 1 245 ? -2.886 13.057 9.267 1.00 97.94 245 ILE A O 1
ATOM 1949 N N . GLU A 1 246 ? -1.929 12.313 11.151 1.00 96.88 246 GLU A N 1
ATOM 1950 C CA . GLU A 1 246 ? -2.625 13.281 12.008 1.00 96.88 246 GLU A CA 1
ATOM 1951 C C . GLU A 1 246 ? -2.210 14.724 11.712 1.00 96.88 246 GLU A C 1
ATOM 1953 O O . GLU A 1 246 ? -3.063 15.604 11.630 1.00 96.88 246 GLU A O 1
ATOM 1958 N N . ARG A 1 247 ? -0.906 14.969 11.539 1.00 96.12 247 ARG A N 1
ATOM 1959 C CA . ARG A 1 247 ? -0.360 16.329 11.419 1.00 96.12 247 ARG A CA 1
ATOM 1960 C C . ARG A 1 247 ? -0.416 16.900 10.009 1.00 96.12 247 ARG A C 1
ATOM 1962 O O . ARG A 1 247 ? -0.616 18.099 9.849 1.00 96.12 247 ARG A O 1
ATOM 1969 N N . TYR A 1 248 ? -0.197 16.065 8.996 1.00 95.75 248 TYR A N 1
ATOM 1970 C CA . TYR A 1 248 ? -0.018 16.502 7.608 1.00 95.75 248 TYR A CA 1
ATOM 1971 C C . TYR A 1 248 ? -1.035 15.885 6.649 1.00 95.75 248 TYR A C 1
ATOM 1973 O O . TYR A 1 248 ? -1.232 16.418 5.555 1.00 95.75 248 TYR A O 1
ATOM 1981 N N . GLY A 1 249 ? -1.689 14.785 7.033 1.00 94.56 249 GLY A N 1
ATOM 1982 C CA . GLY A 1 249 ? -2.491 13.969 6.125 1.00 94.56 249 GLY A CA 1
ATOM 1983 C C . GLY A 1 249 ? -3.617 14.727 5.421 1.00 94.56 249 GLY A C 1
ATOM 1984 O O . GLY A 1 249 ? -3.766 14.582 4.213 1.00 94.56 249 GLY A O 1
ATOM 1985 N N . GLN A 1 250 ? -4.350 15.604 6.115 1.00 95.62 250 GLN A N 1
ATOM 1986 C CA . GLN A 1 250 ? -5.491 16.326 5.529 1.00 95.62 250 GLN A CA 1
ATOM 1987 C C . GLN A 1 250 ? -5.131 17.067 4.226 1.00 95.62 250 GLN A C 1
ATOM 1989 O O . GLN A 1 250 ? -5.899 17.040 3.270 1.00 95.62 250 GLN A O 1
ATOM 1994 N N . ALA A 1 251 ? -3.946 17.682 4.159 1.00 95.12 251 ALA A N 1
ATOM 1995 C CA . ALA A 1 251 ? -3.481 18.424 2.982 1.00 95.12 251 ALA A CA 1
ATOM 1996 C C . ALA A 1 251 ? -2.981 17.526 1.832 1.00 95.12 251 ALA A C 1
ATOM 1998 O O . ALA A 1 251 ? -2.662 18.021 0.755 1.00 95.12 251 ALA A O 1
ATOM 1999 N N . HIS A 1 252 ? -2.879 16.217 2.065 1.00 95.31 252 HIS A N 1
ATOM 2000 C CA . HIS A 1 252 ? -2.324 15.239 1.129 1.00 95.31 252 HIS A CA 1
ATOM 2001 C C . HIS A 1 252 ? -3.362 14.230 0.637 1.00 95.31 252 HIS A C 1
ATOM 2003 O O . HIS A 1 252 ? -2.992 13.297 -0.087 1.00 95.31 252 HIS A O 1
ATOM 2009 N N . VAL A 1 253 ? -4.634 14.396 1.019 1.00 94.75 253 VAL A N 1
ATOM 2010 C CA . VAL A 1 253 ? -5.738 13.587 0.499 1.00 94.75 253 VAL A CA 1
ATOM 2011 C C . VAL A 1 253 ? -5.793 13.713 -1.020 1.00 94.75 253 VAL A C 1
ATOM 2013 O O . VAL A 1 253 ? -5.485 14.747 -1.603 1.00 94.75 253 VAL A O 1
ATOM 2016 N N . ILE A 1 254 ? -6.132 12.601 -1.649 1.00 85.75 254 ILE A N 1
ATOM 2017 C CA . ILE A 1 254 ? -6.198 12.441 -3.081 1.00 85.75 254 ILE A CA 1
ATOM 2018 C C . ILE A 1 254 ? -7.674 12.287 -3.451 1.00 85.75 254 ILE A C 1
ATOM 2020 O O . ILE A 1 254 ? -8.364 11.421 -2.893 1.00 85.75 254 ILE A O 1
ATOM 2024 N N . ASP A 1 255 ? -8.108 13.070 -4.434 1.00 71.81 255 ASP A N 1
ATOM 2025 C CA . ASP A 1 255 ? -9.441 12.988 -5.036 1.00 71.81 255 ASP A CA 1
ATOM 2026 C C . ASP A 1 255 ? -9.640 11.710 -5.868 1.00 71.81 255 ASP A C 1
ATOM 2028 O O . ASP A 1 255 ? -8.732 11.319 -6.651 1.00 71.81 255 ASP A O 1
#

Sequence (255 aa):
MCNCSGMPICAKKAMASSTFAWNRIRPRVHPSSVLETYRRSAISMNRVSGSSSATWQAVNNLVEQVSERTTLSTTGYQTAMGRLNKPEKSDADALMTVRRAQQYTDSAKRTYISETLMNLADLQQRKIYRTNSGNLRGAIEMTPTQLTDCIRKCREEGFSNCDIQALEIGLHLRHKLGISDFTIYSNRKLSHNYVVIHPTNEFPKGAIVDSWTGQGVVELDFKTRLKFKHREENYSVDANMHEWIERYGQAHVID